Protein AF-A0A4D9DKD1-F1 (afdb_monomer)

Sequence (224 aa):
MMTRERNLRDSLLNTLESLLADEFDRFKHRLSYIDYDGRENIPRCQLEEANTRFKLVDLLCTFYCEDGAVNVAICVLTQINRRDAAAKLTEKALGPSQTPGTSAEDYRVKYRKHIQKKYRLIKDRNARLGDNVNLNSRYTKLIIVNKYRHEKEREHEIMAVGWRHAEIMSEQAHSSITIDTLFKPDEDGQTPQIVVLLGAAGIGKTMTARKIMLDWAAGRLSGV

Radius of gyration: 28.15 Å; Cα contacts (8 Å, |Δi|>4): 182; chains: 1; bounding box: 63×40×76 Å

Solvent-accessible surface area (backbone atoms only — not comparable to full-atom values): 13433 Å² total; per-residue (Å²): 118,76,68,60,58,54,53,44,54,52,47,50,43,57,47,55,66,73,46,52,72,72,54,47,53,52,45,52,63,45,47,50,69,52,87,57,93,84,51,88,51,60,56,62,70,64,53,67,71,31,81,43,65,67,51,41,48,52,50,35,32,70,74,49,37,66,74,42,26,52,55,51,49,33,49,47,27,48,72,74,68,37,50,69,55,23,49,53,44,30,45,74,69,60,35,98,82,47,73,88,57,86,44,74,65,56,53,52,53,54,48,27,53,48,43,32,67,64,42,44,52,39,69,54,99,84,48,57,97,88,47,65,42,54,37,81,83,71,60,74,87,75,88,39,63,92,65,95,71,58,69,69,60,54,51,55,56,73,73,39,57,71,67,63,31,52,51,55,52,54,61,46,58,78,57,44,55,51,82,76,53,66,60,46,54,49,98,87,63,54,57,56,91,76,83,83,90,80,78,67,88,87,76,41,67,71,57,51,55,43,47,53,52,27,34,44,43,68,67,74,50,91,73,128

Foldseek 3Di:
DVVLLVQLLVLQLVLLVPDDPVLLVQLLVVQCPDDDPVDHGDDSVLSVVPSDSNSVSVVLCVRLNSVRSLLSSLVSCVVSVVPVSSVSSCCRNPNPPDRSPCPVVVVLLVVLVVLLVVLQWDADPPRDVPDIDGLVVPDDDDFAAPDDDDPVVQVCQVPDDDPRVVVV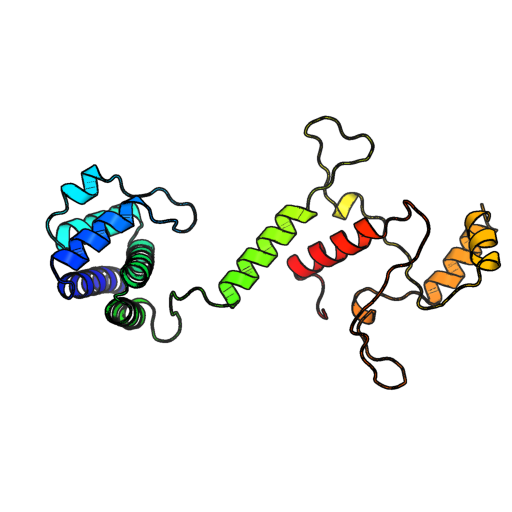VVVSNVRGDDPLCQQAADPVRDGDPDDDDDDDPPPCPVSVVSVVSNCVSVVVDDHD

Organism: NCBI:txid55544

pLDDT: mean 80.41, std 10.57, range [44.12, 94.0]

Nearest PDB structures (foldseek):
  7e5b-assembly2_C  TM=9.270E-01  e=1.003E-03  Homo sapiens
  2mpc-assembly1_A  TM=8.898E-01  e=7.796E-04  Homo sapiens
  3qf2-assembly1_A  TM=9.079E-01  e=1.502E-03  Homo sapiens
  2hm2-assembly1_Q  TM=8.887E-01  e=1.933E-03  Homo sapiens
  2kn6-assembly1_A  TM=7.237E-01  e=2.752E-03  Homo sapiens

Secondary structure (DSSP, 8-state):
-HHHHHHHHHHHHHHHHTS-HHHHHHHHHHHTT---TTPPPPPHHHHHH--SHHHHHHHHHHHH-HHHHHHHHHHHHHHTT-HHHHHHHHHHHH-TT---S--HHHHHHHHHHHHHHHHHEE--TTPPTT--EEHHHH-PPPP-B-----HHHHHHHHH--HHHHHHHHHHHHHTBPPGGGTTS--TT-PPPS-------TTSSHHHHHHHHHHHHHTT-----

InterPro domains:
  IPR004020 DAPIN domain [PF02758] (12-86)
  IPR004020 DAPIN domain [PS50824] (2-95)
  IPR004020 DAPIN domain [SM01289] (8-91)
  IPR007111 NACHT nucleoside triphosphatase [PF05729] (194-222)
  IPR011029 Death-like domain superfamily [G3DSA:1.10.533.10] (2-95)
  IPR011029 Death-like domain superfamily [SSF47986] (7-93)
  IPR027417 P-loop containing nucleoside triphosphate hydrolase [G3DSA:3.40.50.300] (102-223)
  IPR029495 NACHT-associated domain [PF14484] (111-184)
  IPR029495 NACHT-associated domain [SM01288] (110-184)
  IPR050637 NLRP family, innate immunity and inflammation regulators [PTHR45690] (4-221)

Structure (mmCIF, N/CA/C/O backbone):
data_AF-A0A4D9DKD1-F1
#
_entry.id   AF-A0A4D9DKD1-F1
#
loop_
_atom_site.group_PDB
_atom_site.id
_atom_site.type_symbol
_atom_site.label_atom_id
_atom_site.label_alt_id
_atom_site.label_comp_id
_atom_site.label_asym_id
_atom_site.label_entity_id
_atom_site.label_seq_id
_atom_site.pdbx_PDB_ins_code
_atom_site.Cartn_x
_atom_site.Cartn_y
_atom_site.Cartn_z
_atom_site.occupancy
_atom_site.B_iso_or_equiv
_atom_site.auth_seq_id
_atom_site.auth_comp_id
_atom_site.auth_asym_id
_atom_site.auth_atom_id
_atom_site.pdbx_PDB_model_num
ATOM 1 N N . MET A 1 1 ? -30.001 -16.295 13.255 1.00 44.12 1 MET A N 1
ATOM 2 C CA . MET A 1 1 ? -29.214 -15.045 13.154 1.00 44.12 1 MET A CA 1
ATOM 3 C C . MET A 1 1 ? -29.335 -14.156 14.396 1.00 44.12 1 MET A C 1
ATOM 5 O O . MET A 1 1 ? -28.303 -13.677 14.833 1.00 44.12 1 MET A O 1
ATOM 9 N N . MET A 1 2 ? -30.503 -14.041 15.050 1.00 46.38 2 MET A N 1
ATOM 10 C CA . MET A 1 2 ? -30.709 -13.166 16.231 1.00 46.38 2 MET A CA 1
ATOM 11 C C . MET A 1 2 ? -29.888 -13.481 17.503 1.00 46.38 2 MET A C 1
ATOM 13 O O . MET A 1 2 ? -29.851 -12.674 18.426 1.00 46.38 2 MET A O 1
ATOM 17 N N . THR A 1 3 ? -29.254 -14.652 17.604 1.00 56.41 3 THR A N 1
ATOM 18 C CA . THR A 1 3 ? -28.470 -15.049 18.789 1.00 56.41 3 THR A CA 1
ATOM 19 C C . THR A 1 3 ? -27.075 -14.428 18.827 1.00 56.41 3 THR A C 1
ATOM 21 O O . THR A 1 3 ? -26.547 -14.203 19.908 1.00 56.41 3 THR A O 1
ATOM 24 N N . ARG A 1 4 ? -26.468 -14.137 17.669 1.00 62.00 4 ARG A N 1
ATOM 25 C CA . ARG A 1 4 ? -25.103 -13.586 17.609 1.00 62.00 4 ARG A CA 1
ATOM 26 C C . ARG A 1 4 ? -25.079 -12.098 17.960 1.00 62.00 4 ARG A C 1
ATOM 28 O O . ARG A 1 4 ? -24.243 -11.676 18.744 1.00 62.00 4 ARG A O 1
ATOM 35 N N . GLU A 1 5 ? -26.039 -11.358 17.428 1.00 58.75 5 GLU A N 1
ATOM 36 C CA . GLU A 1 5 ? -26.243 -9.917 17.627 1.00 58.75 5 GLU A CA 1
ATOM 37 C C . GLU A 1 5 ? -26.474 -9.559 19.107 1.00 58.75 5 GLU A C 1
ATOM 39 O O . GLU A 1 5 ? -25.747 -8.758 19.700 1.00 58.75 5 GLU A O 1
ATOM 44 N N . ARG A 1 6 ? -27.386 -10.280 19.776 1.00 62.50 6 ARG A N 1
ATOM 45 C CA . ARG A 1 6 ? -27.620 -10.121 21.224 1.00 62.50 6 ARG A CA 1
ATOM 46 C C . ARG A 1 6 ? -26.364 -10.394 22.057 1.00 62.50 6 ARG A C 1
ATOM 48 O O . ARG A 1 6 ? -26.031 -9.603 22.932 1.00 62.50 6 ARG A O 1
ATOM 55 N N . ASN A 1 7 ? -25.609 -11.440 21.715 1.00 73.88 7 ASN A N 1
ATOM 56 C CA . ASN A 1 7 ? -24.376 -11.781 22.428 1.00 73.88 7 ASN A CA 1
ATOM 57 C C . ASN A 1 7 ? -23.289 -10.696 22.311 1.00 73.88 7 ASN A C 1
ATOM 59 O O . ASN A 1 7 ? -22.513 -10.512 23.252 1.00 73.88 7 ASN A O 1
ATOM 63 N N . LEU A 1 8 ? -23.210 -9.975 21.186 1.00 79.12 8 LEU A N 1
ATOM 64 C CA . LEU A 1 8 ? -22.238 -8.891 20.994 1.00 79.12 8 LEU A CA 1
ATOM 65 C C . LEU A 1 8 ? -22.591 -7.670 21.843 1.00 79.12 8 LEU A C 1
ATOM 67 O O . LEU A 1 8 ? -21.722 -7.124 22.528 1.00 79.12 8 LEU A O 1
ATOM 71 N N . ARG A 1 9 ? -23.872 -7.289 21.852 1.00 82.38 9 ARG A N 1
ATOM 72 C CA . ARG A 1 9 ? -24.381 -6.190 22.679 1.00 82.38 9 ARG A CA 1
ATOM 73 C C . ARG A 1 9 ? -24.157 -6.457 24.168 1.00 82.38 9 ARG A C 1
ATOM 75 O O . ARG A 1 9 ? -23.636 -5.592 24.872 1.00 82.38 9 ARG A O 1
ATOM 82 N N . ASP A 1 10 ? -24.452 -7.672 24.621 1.00 83.62 10 ASP A N 1
ATOM 83 C CA . ASP A 1 10 ? -24.257 -8.081 26.014 1.00 83.62 10 ASP A CA 1
ATOM 84 C C . ASP A 1 10 ? -22.768 -8.143 26.384 1.00 83.62 10 ASP A C 1
ATOM 86 O O . ASP A 1 10 ? -22.365 -7.746 27.478 1.00 83.62 10 ASP A O 1
ATOM 90 N N . SER A 1 11 ? -21.909 -8.590 25.464 1.00 83.81 11 SER A N 1
ATOM 91 C CA . SER A 1 11 ? -20.454 -8.600 25.677 1.00 83.81 11 SER A CA 1
ATOM 92 C C . SER A 1 11 ? -19.892 -7.187 25.824 1.00 83.81 11 SER A C 1
ATOM 94 O O . SER A 1 11 ? -19.050 -6.938 26.693 1.00 83.81 11 SER A O 1
ATOM 96 N N . LEU A 1 12 ? -20.382 -6.252 25.008 1.00 87.19 12 LEU A N 1
ATOM 97 C CA . LEU A 1 12 ? -19.992 -4.851 25.074 1.00 87.19 12 LEU A CA 1
ATOM 98 C C . LEU A 1 12 ? -20.459 -4.213 26.388 1.00 87.19 12 LEU A C 1
ATOM 100 O O . LEU A 1 12 ? -19.658 -3.576 27.072 1.00 87.19 12 LEU A O 1
ATOM 104 N N . LEU A 1 13 ? -21.713 -4.453 26.781 1.00 87.56 13 LEU A N 1
ATOM 105 C CA . LEU A 1 13 ? -22.280 -3.942 28.029 1.00 87.56 13 LEU A CA 1
ATOM 106 C C . LEU A 1 13 ? -21.490 -4.423 29.251 1.00 87.56 13 LEU A C 1
ATOM 108 O O . LEU A 1 13 ? -21.019 -3.597 30.029 1.00 87.56 13 LEU A O 1
ATOM 112 N N . ASN A 1 14 ? -21.242 -5.731 29.355 1.00 86.06 14 ASN A N 1
ATOM 113 C CA . ASN A 1 14 ? -20.451 -6.321 30.440 1.00 86.06 14 ASN A CA 1
ATOM 114 C C . ASN A 1 14 ? -19.034 -5.725 30.523 1.00 86.06 14 ASN A C 1
ATOM 116 O O . ASN A 1 14 ? -18.473 -5.544 31.604 1.00 86.06 14 ASN A O 1
ATOM 120 N N . THR A 1 15 ? -18.435 -5.409 29.372 1.00 86.50 15 THR A N 1
ATOM 121 C CA . THR A 1 15 ? -17.097 -4.808 29.325 1.00 86.50 15 THR A CA 1
ATOM 122 C C . THR A 1 15 ? -17.129 -3.368 29.827 1.00 86.50 15 THR A C 1
ATOM 124 O O . THR A 1 15 ? -16.287 -2.993 30.642 1.00 86.50 15 THR A O 1
ATOM 127 N N . LEU A 1 16 ? -18.116 -2.571 29.409 1.00 85.56 16 LEU A N 1
ATOM 128 C CA . LEU A 1 16 ? -18.271 -1.198 29.893 1.00 85.56 16 LEU A CA 1
ATOM 129 C C . LEU A 1 16 ? -18.665 -1.141 31.377 1.00 85.56 16 LEU A C 1
ATOM 131 O O . LEU A 1 16 ? -18.273 -0.207 32.072 1.00 85.56 16 LEU A O 1
ATOM 135 N N . GLU A 1 17 ? -19.392 -2.134 31.891 1.00 86.31 17 GLU A N 1
ATOM 136 C CA . GLU A 1 17 ? -19.691 -2.285 33.325 1.00 86.31 17 GLU A CA 1
ATOM 137 C C . GLU A 1 17 ? -18.450 -2.553 34.171 1.00 86.31 17 GLU A C 1
ATOM 139 O O . GLU A 1 17 ? -18.365 -2.064 35.294 1.00 86.31 17 GLU A O 1
ATOM 144 N N . SER A 1 18 ? -17.446 -3.224 33.607 1.00 85.94 18 SER A N 1
ATOM 145 C CA . SER A 1 18 ? -16.159 -3.437 34.277 1.00 85.94 18 SER A CA 1
ATOM 146 C C . SER A 1 18 ? -15.251 -2.196 34.333 1.00 85.94 18 SER A C 1
ATOM 148 O O . SER A 1 18 ? -14.200 -2.240 34.977 1.00 85.94 18 SER A O 1
ATOM 150 N N . LEU A 1 19 ? -15.620 -1.099 33.658 1.00 86.31 19 LEU A N 1
ATOM 151 C CA . LEU A 1 19 ? -14.884 0.169 33.699 1.00 86.31 19 LEU A CA 1
ATOM 152 C C . LEU A 1 19 ? -15.289 1.001 34.917 1.00 86.31 19 LEU A C 1
ATOM 154 O O . LEU A 1 19 ? -16.474 1.121 35.232 1.00 86.31 19 LEU A O 1
ATOM 158 N N . LEU A 1 20 ? -14.314 1.646 35.550 1.00 86.25 20 LEU A N 1
ATOM 159 C CA . LEU A 1 20 ? -14.535 2.646 36.591 1.00 86.25 20 LEU A CA 1
ATOM 160 C C . LEU A 1 20 ? -15.162 3.919 36.001 1.00 86.25 20 LEU A C 1
ATOM 162 O O . LEU A 1 20 ? -15.156 4.137 34.788 1.00 86.25 20 LEU A O 1
ATOM 166 N N . ALA A 1 21 ? -15.729 4.774 36.855 1.00 84.31 21 ALA A N 1
ATOM 167 C CA . ALA A 1 21 ? -16.406 5.996 36.411 1.00 84.31 21 ALA A CA 1
ATOM 168 C C . ALA A 1 21 ? -15.459 6.951 35.656 1.00 84.31 21 ALA A C 1
ATOM 170 O O . ALA A 1 21 ? -15.813 7.471 34.601 1.00 84.31 21 ALA A O 1
ATOM 171 N N . ASP A 1 22 ? -14.227 7.109 36.139 1.00 85.31 22 ASP A N 1
ATOM 172 C CA . ASP A 1 22 ? -13.206 7.954 35.515 1.00 85.31 22 ASP A CA 1
ATOM 173 C C . ASP A 1 22 ? -12.710 7.385 34.173 1.00 85.31 22 ASP A C 1
ATOM 175 O O . ASP A 1 22 ? -12.394 8.120 33.236 1.00 85.31 22 ASP A O 1
ATOM 179 N N . GLU A 1 23 ? -12.651 6.062 34.045 1.00 85.44 23 GLU A N 1
ATOM 180 C CA . GLU A 1 23 ? -12.292 5.386 32.798 1.00 85.44 23 GLU A CA 1
ATOM 181 C C . GLU A 1 23 ? -13.417 5.481 31.773 1.00 85.44 23 GLU A C 1
ATOM 183 O O . GLU A 1 23 ? -13.152 5.645 30.585 1.00 85.44 23 GLU A O 1
ATOM 188 N N . PHE A 1 24 ? -14.666 5.425 32.232 1.00 86.69 24 PHE A N 1
ATOM 189 C CA . PHE A 1 24 ? -15.847 5.610 31.401 1.00 86.69 24 PHE A CA 1
ATOM 190 C C . PHE A 1 24 ? -15.928 7.037 30.839 1.00 86.69 24 PHE A C 1
ATOM 192 O O . PHE A 1 24 ? -16.210 7.220 29.653 1.00 86.69 24 PHE A O 1
ATOM 199 N N . ASP A 1 25 ? -15.602 8.056 31.636 1.00 85.38 25 ASP A N 1
ATOM 200 C CA . ASP A 1 25 ? -15.523 9.435 31.144 1.00 85.38 25 ASP A CA 1
ATOM 201 C C . ASP A 1 25 ? -14.373 9.628 30.148 1.00 85.38 25 ASP A C 1
ATOM 203 O O . ASP A 1 25 ? -14.557 10.251 29.097 1.00 85.38 25 ASP A O 1
ATOM 207 N N . ARG A 1 26 ? -13.210 9.014 30.404 1.00 85.56 26 ARG A N 1
ATOM 208 C CA . ARG A 1 26 ? -12.095 8.985 29.442 1.00 85.56 26 ARG A CA 1
ATOM 209 C C . ARG A 1 26 ? -12.470 8.270 28.145 1.00 85.56 26 ARG A C 1
ATOM 211 O O . ARG A 1 26 ? -12.105 8.738 27.067 1.00 85.56 26 ARG A O 1
ATOM 218 N N . PHE A 1 27 ? -13.222 7.176 28.235 1.00 88.75 27 PHE A N 1
ATOM 219 C CA . PHE A 1 27 ? -13.735 6.429 27.090 1.00 88.75 27 PHE A CA 1
ATOM 220 C C . PHE A 1 27 ? -14.665 7.299 26.230 1.00 88.75 27 PHE A C 1
ATOM 222 O O . PHE A 1 27 ? -14.437 7.428 25.027 1.00 88.75 27 PHE A O 1
ATOM 229 N N . LYS A 1 28 ? -15.644 7.982 26.843 1.00 87.19 28 LYS A N 1
ATOM 230 C CA . LYS A 1 28 ? -16.532 8.936 26.149 1.00 87.19 28 LYS A CA 1
ATOM 231 C C . LYS A 1 28 ? -15.752 10.073 25.495 1.00 87.19 28 LYS A C 1
ATOM 233 O O . LYS A 1 28 ? -15.959 10.366 24.323 1.00 87.19 28 LYS A O 1
ATOM 238 N N . HIS A 1 29 ? -14.816 10.685 26.220 1.00 85.44 29 HIS A N 1
ATOM 239 C CA . HIS A 1 29 ? -13.995 11.764 25.672 1.00 85.44 29 HIS A CA 1
ATOM 240 C C . HIS A 1 29 ? -13.156 11.298 24.476 1.00 85.44 29 HIS A C 1
ATOM 242 O O . HIS A 1 29 ? -12.882 12.063 23.556 1.00 85.44 29 HIS A O 1
ATOM 248 N N . ARG A 1 30 ? -12.718 10.037 24.466 1.00 84.19 30 ARG A N 1
ATOM 249 C CA . ARG A 1 30 ? -11.913 9.520 23.362 1.00 84.19 30 ARG A CA 1
ATOM 250 C C . ARG A 1 30 ? -12.745 9.143 22.136 1.00 84.19 30 ARG A C 1
ATOM 252 O O . ARG A 1 30 ? -12.239 9.275 21.025 1.00 84.19 30 ARG A O 1
ATOM 259 N N . LEU A 1 31 ? -14.013 8.775 22.316 1.00 85.31 31 LEU A N 1
ATOM 260 C CA . LEU A 1 31 ? -14.944 8.507 21.215 1.00 85.31 31 LEU A CA 1
ATOM 261 C C . LEU A 1 31 ? -15.187 9.724 20.310 1.00 85.31 31 LEU A C 1
ATOM 263 O O . LEU A 1 31 ? -15.402 9.543 19.116 1.00 85.31 31 LEU A O 1
ATOM 267 N N . SER A 1 32 ? -15.101 10.954 20.826 1.00 82.50 32 SER A N 1
ATOM 268 C CA . SER A 1 32 ? -15.284 12.158 19.997 1.00 82.50 32 SER A CA 1
ATOM 269 C C . SER A 1 32 ? -14.109 12.447 19.054 1.00 82.50 32 SER A C 1
ATOM 271 O O . SER A 1 32 ? -14.261 13.192 18.088 1.00 82.50 32 SER A O 1
ATOM 273 N N . TYR A 1 33 ? -12.933 11.872 19.322 1.00 80.69 33 TYR A N 1
ATOM 274 C CA . TYR A 1 33 ? -11.689 12.137 18.586 1.00 80.69 33 TYR A CA 1
ATOM 275 C C . TYR A 1 33 ? -11.038 10.867 18.031 1.00 80.69 33 TYR A C 1
ATOM 277 O O . TYR A 1 33 ? -9.837 10.866 17.750 1.00 80.69 33 TYR A O 1
ATOM 285 N N . ILE A 1 34 ? -11.784 9.770 17.914 1.00 79.81 34 ILE A N 1
ATOM 286 C CA . ILE A 1 34 ? -11.233 8.548 17.337 1.00 79.81 34 ILE A CA 1
ATOM 287 C C . ILE A 1 34 ? -11.027 8.726 15.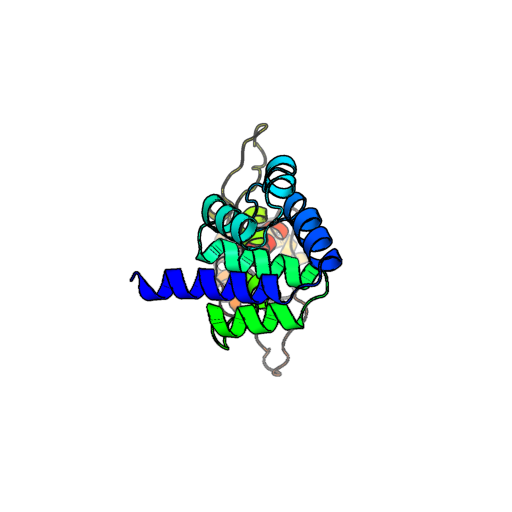825 1.00 79.81 34 ILE A C 1
ATOM 289 O O . ILE A 1 34 ? -11.772 9.438 15.168 1.00 79.81 34 ILE A O 1
ATOM 293 N N . ASP A 1 35 ? -9.987 8.113 15.269 1.00 70.69 35 ASP A N 1
ATOM 294 C CA . ASP A 1 35 ? -9.833 7.962 13.820 1.00 70.69 35 ASP A CA 1
ATOM 295 C C . ASP A 1 35 ? -10.053 6.483 13.500 1.00 70.69 35 ASP A C 1
ATOM 297 O O . ASP A 1 35 ? -9.130 5.666 13.574 1.00 70.69 35 ASP A O 1
ATOM 301 N N . TYR A 1 36 ? -11.318 6.116 13.278 1.00 70.56 36 TYR A N 1
ATOM 302 C CA . TYR A 1 36 ? -11.724 4.744 12.987 1.00 70.56 36 TYR A CA 1
ATOM 303 C C . TYR A 1 36 ? -12.172 4.621 11.527 1.00 70.56 36 TYR A C 1
ATOM 305 O O . TYR A 1 36 ? -13.284 5.004 11.170 1.00 70.56 36 TYR A O 1
ATOM 313 N N . ASP A 1 37 ? -11.289 4.076 10.685 1.00 65.44 37 ASP A N 1
ATOM 314 C CA . ASP A 1 37 ? -11.543 3.742 9.270 1.00 65.44 37 ASP A CA 1
ATOM 315 C C . ASP A 1 37 ? -12.111 4.906 8.425 1.00 65.44 37 ASP A C 1
ATOM 317 O O . ASP A 1 37 ? -12.857 4.700 7.469 1.00 65.44 37 ASP A O 1
ATOM 321 N N . GLY A 1 38 ? -11.786 6.154 8.789 1.00 66.94 38 GLY A N 1
ATOM 322 C CA . GLY A 1 38 ? -12.304 7.353 8.124 1.00 66.94 38 GLY A CA 1
ATOM 323 C C . GLY A 1 38 ? -13.811 7.585 8.296 1.00 66.94 38 GLY A C 1
ATOM 324 O O . GLY A 1 38 ? -14.389 8.348 7.522 1.00 66.94 38 GLY A O 1
ATOM 325 N N . ARG A 1 39 ? -14.456 6.924 9.268 1.00 69.62 39 ARG A N 1
ATOM 326 C CA . ARG A 1 39 ? -15.859 7.172 9.627 1.00 69.62 39 ARG A CA 1
ATOM 327 C C . ARG A 1 39 ? -15.993 8.430 10.478 1.00 69.62 39 ARG A C 1
ATOM 329 O O . ARG A 1 39 ? -15.055 8.845 11.152 1.00 69.62 39 ARG A O 1
ATOM 336 N N . GLU A 1 40 ? -17.187 9.014 10.451 1.00 75.62 40 GLU A N 1
ATOM 337 C CA . GLU A 1 40 ? -17.520 10.148 11.310 1.00 75.62 40 GLU A CA 1
ATOM 338 C C . GLU A 1 40 ? -17.508 9.740 12.788 1.00 75.62 40 GLU A C 1
ATOM 340 O O . GLU A 1 40 ? -17.755 8.583 13.142 1.00 75.62 40 GLU A O 1
ATOM 345 N N . ASN A 1 41 ? -17.202 10.703 13.653 1.00 83.44 41 ASN A N 1
ATOM 346 C CA . ASN A 1 41 ? -17.203 10.505 15.097 1.00 83.44 41 ASN A CA 1
ATOM 347 C C . ASN A 1 41 ? -18.565 10.840 15.683 1.00 83.44 41 ASN A C 1
ATOM 349 O O . ASN A 1 41 ? -19.247 11.749 15.209 1.00 83.44 41 ASN A O 1
ATOM 353 N N . ILE A 1 42 ? -18.924 10.146 16.763 1.00 81.75 42 ILE A N 1
ATOM 354 C CA . ILE A 1 42 ? -20.146 10.461 17.499 1.00 81.75 42 ILE A CA 1
ATOM 355 C C . ILE A 1 42 ? -20.022 11.886 18.067 1.00 81.75 42 ILE A C 1
ATOM 357 O O . ILE A 1 42 ? -19.041 12.185 18.763 1.00 81.75 42 ILE A O 1
ATOM 361 N N . PRO A 1 43 ? -21.002 12.772 17.805 1.00 79.50 43 PRO A N 1
ATOM 362 C CA . PRO A 1 43 ? -21.011 14.120 18.349 1.00 79.50 43 PRO A CA 1
ATOM 363 C C . PRO A 1 43 ? -20.922 14.114 19.875 1.00 79.50 43 PRO A C 1
ATOM 365 O O . PRO A 1 43 ? -21.637 13.378 20.557 1.00 79.50 43 PRO A O 1
ATOM 368 N N . ARG A 1 44 ? -20.088 15.000 20.428 1.00 76.94 44 ARG A N 1
ATOM 369 C CA . ARG A 1 44 ? -19.865 15.103 21.878 1.00 76.94 44 ARG A CA 1
ATOM 370 C C . ARG A 1 44 ? -21.163 15.293 22.672 1.00 76.94 44 ARG A C 1
ATOM 372 O O . ARG A 1 44 ? -21.308 14.687 23.726 1.00 76.94 44 ARG A O 1
ATOM 379 N N . CYS A 1 45 ? -22.121 16.050 22.136 1.00 73.56 45 CYS A N 1
ATOM 380 C CA . CYS A 1 45 ? -23.423 16.265 22.773 1.00 73.56 45 CYS A CA 1
ATOM 381 C C . CYS A 1 45 ? -24.180 14.949 23.022 1.00 73.56 45 CYS A C 1
ATOM 383 O O . CYS A 1 45 ? -24.721 14.748 24.102 1.00 73.56 45 CYS A O 1
ATOM 385 N N . GLN A 1 46 ? -24.150 14.012 22.068 1.00 75.56 46 GLN A N 1
ATOM 386 C CA . GLN A 1 46 ? -24.820 12.713 22.217 1.00 75.56 46 GLN A CA 1
ATOM 387 C C . GLN A 1 46 ? -24.109 11.814 23.239 1.00 75.56 46 GLN A C 1
ATOM 389 O O . GLN A 1 46 ? -24.745 11.022 23.933 1.00 75.56 46 GLN A O 1
ATOM 394 N N . LEU A 1 47 ? -22.787 11.956 23.369 1.00 78.38 47 LEU A N 1
ATOM 395 C CA . LEU A 1 47 ? -21.996 11.229 24.365 1.00 78.38 47 LEU A CA 1
ATOM 396 C C . LEU A 1 47 ? -22.221 11.760 25.789 1.00 78.38 47 LEU A C 1
ATOM 398 O O . LEU A 1 47 ? -22.166 10.981 26.739 1.00 78.38 47 LEU A O 1
ATOM 402 N N . GLU A 1 48 ? -22.494 13.057 25.950 1.00 73.06 48 GLU A N 1
ATOM 403 C CA . GLU A 1 48 ? -22.803 13.677 27.248 1.00 73.06 48 GLU A CA 1
ATOM 404 C C . GLU A 1 48 ? -24.202 13.288 27.769 1.00 73.06 48 GLU A C 1
ATOM 406 O O . GLU A 1 48 ? -24.398 13.159 28.977 1.00 73.06 48 GLU A O 1
ATOM 411 N N . GLU A 1 49 ? -25.158 12.997 26.881 1.00 73.50 49 GLU A N 1
ATOM 412 C CA . GLU A 1 49 ? -26.488 12.478 27.250 1.00 73.50 49 GLU A CA 1
ATOM 413 C C . GLU A 1 49 ? -26.471 10.980 27.623 1.00 73.50 49 GLU A C 1
ATOM 415 O O . GLU A 1 49 ? -27.321 10.489 28.383 1.00 73.50 49 GLU A O 1
ATOM 420 N N . ALA A 1 50 ? -25.467 10.239 27.146 1.00 77.56 50 ALA A N 1
ATOM 421 C CA . ALA A 1 50 ? -25.264 8.815 27.405 1.00 77.56 50 ALA A CA 1
ATOM 422 C C . ALA A 1 50 ? -24.612 8.544 28.781 1.00 77.56 50 ALA A C 1
ATOM 424 O O . ALA A 1 50 ? -23.603 7.849 28.901 1.00 77.56 50 ALA A O 1
ATOM 425 N N . ASN A 1 51 ? -25.226 9.051 29.856 1.00 75.25 51 ASN A N 1
ATOM 426 C CA . ASN A 1 51 ? -24.726 8.914 31.236 1.00 75.25 51 ASN A CA 1
ATOM 427 C C . ASN A 1 51 ? -24.789 7.490 31.806 1.00 75.25 51 ASN A C 1
ATOM 429 O O . ASN A 1 51 ? -24.216 7.210 32.855 1.00 75.25 51 ASN A O 1
ATOM 433 N N . THR A 1 52 ? -25.479 6.577 31.123 1.00 82.81 52 THR A N 1
ATOM 434 C CA . THR A 1 52 ? -25.552 5.167 31.518 1.00 82.81 52 THR A CA 1
ATOM 435 C C . THR A 1 52 ? -24.837 4.309 30.489 1.00 82.81 52 THR A C 1
ATOM 437 O O . THR A 1 52 ? -24.903 4.575 29.288 1.00 82.81 52 THR A O 1
ATOM 440 N N . ARG A 1 53 ? -24.188 3.244 30.961 1.00 84.31 53 ARG A N 1
ATOM 441 C CA . ARG A 1 53 ? -23.463 2.289 30.111 1.00 84.31 53 ARG A CA 1
ATOM 442 C C . ARG A 1 53 ? -24.371 1.677 29.048 1.00 84.31 53 ARG A C 1
ATOM 444 O O . ARG A 1 53 ? -23.972 1.585 27.896 1.00 84.31 53 ARG A O 1
ATOM 451 N N . PHE A 1 54 ? -25.619 1.384 29.409 1.00 84.06 54 PHE A N 1
ATOM 452 C CA . PHE A 1 54 ? -26.635 0.893 28.482 1.00 84.06 54 PHE A CA 1
ATOM 453 C C . PHE A 1 54 ? -26.937 1.879 27.342 1.00 84.06 54 PHE A C 1
ATOM 455 O O . PHE A 1 54 ? -26.898 1.493 26.178 1.00 84.06 54 PHE A O 1
ATOM 462 N N . LYS A 1 55 ? -27.162 3.166 27.653 1.00 85.50 55 LYS A N 1
ATOM 463 C CA . LYS A 1 55 ? -27.396 4.194 26.622 1.00 85.50 55 LYS A CA 1
ATOM 464 C C . LYS A 1 55 ? -26.197 4.360 25.691 1.00 85.50 55 LYS A C 1
ATOM 466 O O . LYS A 1 55 ? -26.387 4.564 24.499 1.00 85.50 55 LYS A O 1
ATOM 471 N N . LEU A 1 56 ? -24.974 4.257 26.218 1.00 86.69 56 LEU A N 1
ATOM 472 C CA . LEU A 1 56 ? -23.770 4.352 25.393 1.00 86.69 56 LEU A CA 1
ATOM 473 C C . LEU A 1 56 ? -23.632 3.158 24.439 1.00 86.69 56 LEU A C 1
ATOM 475 O O . LEU A 1 56 ? -23.272 3.352 23.282 1.00 86.69 56 LEU A O 1
ATOM 479 N N . VAL A 1 57 ? -23.941 1.940 24.899 1.00 87.62 57 VAL A N 1
ATOM 480 C CA . VAL A 1 57 ? -23.972 0.743 24.040 1.00 87.62 57 VAL A CA 1
ATOM 481 C C . VAL A 1 57 ? -24.996 0.905 22.924 1.00 87.62 57 VAL A C 1
ATOM 483 O O . VAL A 1 57 ? -24.668 0.671 21.766 1.00 87.62 57 VAL A O 1
ATOM 486 N N . ASP A 1 58 ? -26.208 1.349 23.252 1.00 86.50 58 ASP A N 1
ATOM 487 C CA . ASP A 1 58 ? -27.268 1.526 22.260 1.00 86.50 58 ASP A CA 1
ATOM 488 C C . ASP A 1 58 ? -26.906 2.609 21.230 1.00 86.50 58 ASP A C 1
ATOM 490 O O . ASP A 1 58 ? -27.086 2.413 20.027 1.00 86.50 58 ASP A O 1
ATOM 494 N N . LEU A 1 59 ? -26.274 3.700 21.678 1.00 87.25 59 LEU A N 1
ATOM 495 C CA . LEU A 1 59 ? -25.744 4.752 20.810 1.00 87.25 59 LEU A CA 1
ATOM 496 C C . LEU A 1 59 ? -24.635 4.230 19.881 1.00 87.25 59 LEU A C 1
ATOM 498 O O . LEU A 1 59 ? -24.660 4.499 18.680 1.00 87.25 59 LEU A O 1
ATOM 502 N N . LEU A 1 60 ? -23.687 3.450 20.409 1.00 86.56 60 LEU A N 1
ATOM 503 C CA . LEU A 1 60 ? -22.611 2.841 19.621 1.00 86.56 60 LEU A CA 1
ATOM 504 C C . LEU A 1 60 ? -23.159 1.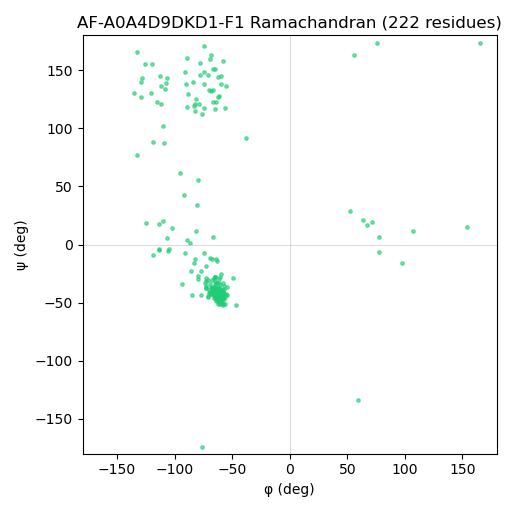861 18.580 1.00 86.56 60 LEU A C 1
ATOM 506 O O . LEU A 1 60 ? -22.744 1.910 17.423 1.00 86.56 60 LEU A O 1
ATOM 510 N N . CYS A 1 61 ? -24.104 1.002 18.967 1.00 85.19 61 CYS A N 1
ATOM 511 C CA . CYS A 1 61 ? -24.753 0.057 18.062 1.00 85.19 61 CYS A CA 1
ATOM 512 C C . CYS A 1 61 ? -25.574 0.774 16.983 1.00 85.19 61 CYS A C 1
ATOM 514 O O . CYS A 1 61 ? -25.553 0.351 15.830 1.00 85.19 61 CYS A O 1
ATOM 516 N N . THR A 1 62 ? -26.246 1.874 17.329 1.00 85.81 62 THR A N 1
ATOM 517 C CA . THR A 1 62 ? -27.023 2.679 16.375 1.00 85.81 62 THR A CA 1
ATOM 518 C C . THR A 1 62 ? -26.118 3.380 15.362 1.00 85.81 62 THR A C 1
ATOM 520 O O . THR A 1 62 ? -26.428 3.400 14.174 1.00 85.81 62 THR A O 1
ATOM 523 N N . PHE A 1 63 ? -24.984 3.929 15.806 1.00 84.12 63 PHE A N 1
ATOM 524 C CA . PHE A 1 63 ? -24.114 4.738 14.951 1.00 84.12 63 PHE A CA 1
ATOM 525 C C . PHE A 1 63 ? -23.125 3.903 14.123 1.00 84.12 63 PHE A C 1
ATOM 527 O O . PHE A 1 63 ? -22.928 4.152 12.934 1.00 84.12 63 PHE A O 1
ATOM 534 N N 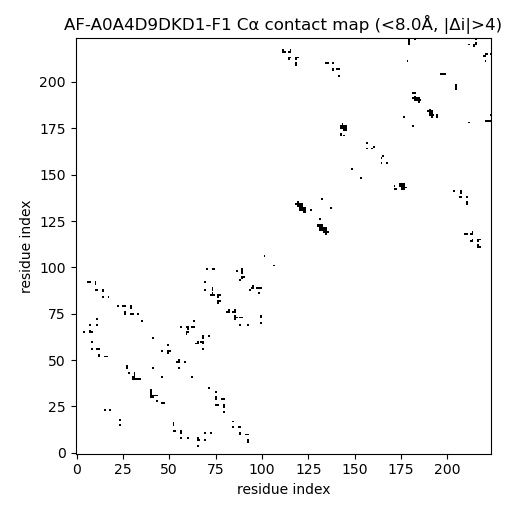. TYR A 1 64 ? -22.498 2.893 14.731 1.00 80.19 64 TYR A N 1
ATOM 535 C CA . TYR A 1 64 ? -21.423 2.117 14.106 1.00 80.19 64 TYR A CA 1
ATOM 536 C C . TYR A 1 64 ? -21.822 0.705 13.684 1.00 80.19 64 TYR A C 1
ATOM 538 O O . TYR A 1 64 ? -20.929 -0.012 13.234 1.00 80.19 64 TYR A O 1
ATOM 546 N N . CYS A 1 65 ? -23.101 0.317 13.796 1.00 81.12 65 CYS A N 1
ATOM 547 C CA . CYS A 1 65 ? -23.613 -1.063 13.712 1.00 81.12 65 CYS A CA 1
ATOM 548 C C . CYS A 1 65 ? -22.956 -2.028 14.724 1.00 81.12 65 CYS A C 1
ATOM 550 O O . CYS A 1 65 ? -21.937 -1.709 15.326 1.00 81.12 65 CYS A O 1
ATOM 552 N N . GLU A 1 66 ? -23.543 -3.198 14.987 1.00 76.94 66 GLU A N 1
ATOM 553 C CA . GLU A 1 66 ? -23.131 -4.034 16.132 1.00 76.94 66 GLU A CA 1
ATOM 554 C C . GLU A 1 66 ? -21.685 -4.547 16.036 1.00 76.94 66 GLU A C 1
ATOM 556 O O . GLU A 1 66 ? -20.920 -4.418 16.993 1.00 76.94 66 GLU A O 1
ATOM 561 N N . ASP A 1 67 ? -21.264 -5.029 14.864 1.00 76.38 67 ASP A N 1
ATOM 562 C CA . ASP A 1 67 ? -19.878 -5.456 14.635 1.00 76.38 67 ASP A CA 1
ATOM 563 C C . ASP A 1 67 ? -18.887 -4.277 14.702 1.00 76.38 67 ASP A C 1
ATOM 565 O O . ASP A 1 67 ? -17.770 -4.404 15.210 1.00 76.38 67 ASP A O 1
ATOM 569 N N . GLY A 1 68 ? -19.288 -3.101 14.209 1.00 80.06 68 GLY A N 1
ATOM 570 C CA . GLY A 1 68 ? -18.453 -1.900 14.245 1.00 80.06 68 GLY A CA 1
ATOM 571 C C . GLY A 1 68 ? -18.341 -1.308 15.650 1.00 80.06 68 GLY A C 1
ATOM 572 O O . GLY A 1 68 ? -17.254 -0.898 16.049 1.00 80.06 68 GLY A O 1
ATOM 573 N N . ALA A 1 69 ? -19.420 -1.342 16.433 1.00 85.00 69 ALA A N 1
ATOM 574 C CA . ALA A 1 69 ? -19.463 -0.882 17.818 1.00 85.00 69 ALA A CA 1
ATOM 575 C C . ALA A 1 69 ? -18.453 -1.628 18.695 1.00 85.00 69 ALA A C 1
ATOM 577 O O . ALA A 1 69 ? -17.728 -1.002 19.468 1.00 85.00 69 ALA A O 1
ATOM 578 N N . VAL A 1 70 ? -18.353 -2.952 18.536 1.00 85.31 70 VAL A N 1
ATOM 579 C CA . VAL A 1 70 ? -17.369 -3.765 19.260 1.00 85.31 70 VAL A CA 1
ATOM 580 C C . VAL A 1 70 ? -15.944 -3.380 18.861 1.00 85.31 70 VAL A C 1
ATOM 582 O O . VAL A 1 70 ? -15.114 -3.135 19.733 1.00 85.31 70 VAL A O 1
ATOM 585 N N . ASN A 1 71 ? -15.655 -3.239 17.567 1.00 82.75 71 ASN A N 1
ATOM 586 C CA . ASN A 1 71 ? -14.316 -2.868 17.102 1.00 82.75 71 ASN A CA 1
ATOM 587 C C . ASN A 1 71 ? -13.891 -1.462 17.554 1.00 82.75 71 ASN A C 1
ATOM 589 O O . ASN A 1 71 ? -12.756 -1.266 17.997 1.00 82.75 71 ASN A O 1
ATOM 593 N N . VAL A 1 72 ? -14.805 -0.490 17.477 1.00 85.44 72 VAL A N 1
ATOM 594 C CA . VAL A 1 72 ? -14.594 0.877 17.973 1.00 85.44 72 VAL A CA 1
ATOM 595 C C . VAL A 1 72 ? -14.329 0.847 19.474 1.00 85.44 72 VAL A C 1
ATOM 597 O O . VAL A 1 72 ? -13.344 1.426 19.931 1.00 85.44 72 VAL A O 1
ATOM 600 N N . ALA A 1 73 ? -15.145 0.121 20.241 1.00 87.88 73 ALA A N 1
ATOM 601 C CA . ALA A 1 73 ? -14.967 0.009 21.680 1.00 87.88 73 ALA A CA 1
ATOM 602 C C . ALA A 1 73 ? -13.617 -0.606 22.045 1.00 87.88 73 ALA A C 1
ATOM 604 O O . ALA A 1 73 ? -12.933 -0.080 22.920 1.00 87.88 73 ALA A O 1
ATOM 605 N N . ILE A 1 74 ? -13.183 -1.661 21.351 1.00 86.38 74 ILE A N 1
ATOM 606 C CA . ILE A 1 74 ? -11.873 -2.249 21.623 1.00 86.38 74 ILE A CA 1
ATOM 607 C C . ILE A 1 74 ? -10.749 -1.250 21.311 1.00 86.38 74 ILE A C 1
ATOM 609 O O . ILE A 1 74 ? -9.838 -1.084 22.124 1.00 86.38 74 ILE A O 1
ATOM 613 N N . CYS A 1 75 ? -10.836 -0.528 20.190 1.00 84.88 75 CYS A N 1
ATOM 614 C CA . CYS A 1 75 ? -9.853 0.493 19.832 1.00 84.88 75 CYS A CA 1
ATOM 615 C C . CYS A 1 75 ? -9.747 1.585 20.911 1.00 84.88 75 CYS A C 1
ATOM 617 O O . CYS A 1 75 ? -8.645 1.932 21.344 1.00 84.88 75 CYS A O 1
ATOM 619 N N . VAL A 1 76 ? -10.885 2.083 21.403 1.00 87.38 76 VAL A N 1
ATOM 620 C CA . VAL A 1 76 ? -10.914 3.080 22.479 1.00 87.38 76 VAL A CA 1
ATOM 621 C C . VAL A 1 76 ? -10.368 2.502 23.789 1.00 87.38 76 VAL A C 1
ATOM 623 O O . VAL A 1 76 ? -9.555 3.160 24.437 1.00 87.38 76 VAL A O 1
ATOM 626 N N . LEU A 1 77 ? -10.737 1.269 24.161 1.00 88.00 77 LEU A N 1
ATOM 627 C CA . LEU A 1 77 ? -10.225 0.577 25.355 1.00 88.00 77 LEU A CA 1
ATOM 628 C C . LEU A 1 77 ? -8.693 0.467 25.335 1.00 88.00 77 LEU A C 1
ATOM 630 O O . LEU A 1 77 ? -8.032 0.732 26.341 1.00 88.00 77 LEU A O 1
ATOM 634 N N . THR A 1 78 ? -8.105 0.146 24.179 1.00 85.50 78 THR A N 1
ATOM 635 C CA . THR A 1 78 ? -6.647 0.131 24.003 1.00 85.50 78 THR A CA 1
ATOM 636 C C . THR A 1 78 ? -6.031 1.521 24.195 1.00 85.50 78 THR A C 1
ATOM 638 O O . THR A 1 78 ? -4.958 1.631 24.791 1.00 85.50 78 THR A O 1
ATOM 641 N N . GLN A 1 79 ? -6.703 2.582 23.739 1.00 83.31 79 GLN A N 1
ATOM 642 C CA . GLN A 1 79 ? -6.225 3.965 23.855 1.00 83.31 79 GLN A CA 1
ATOM 643 C C . GLN A 1 79 ? -6.321 4.527 25.279 1.00 83.31 79 GLN A C 1
ATOM 645 O O . GLN A 1 79 ? -5.440 5.281 25.684 1.00 83.31 79 GLN A O 1
ATOM 650 N N . ILE A 1 80 ? -7.326 4.129 26.066 1.00 85.81 80 ILE A N 1
ATOM 651 C CA . ILE A 1 80 ? -7.426 4.487 27.495 1.00 85.81 80 ILE A CA 1
ATOM 652 C C . ILE A 1 80 ? -6.565 3.586 28.400 1.00 85.81 80 ILE A C 1
ATOM 654 O O . ILE A 1 80 ? -6.695 3.623 29.620 1.00 85.81 80 ILE A O 1
ATOM 658 N N . ASN A 1 81 ? -5.680 2.776 27.809 1.00 82.81 81 ASN A N 1
ATOM 659 C CA . ASN A 1 81 ? -4.789 1.831 28.483 1.00 82.81 81 ASN A CA 1
ATOM 660 C C . ASN A 1 81 ? -5.496 0.688 29.244 1.00 82.81 81 ASN A C 1
ATOM 662 O O . ASN A 1 81 ? -4.884 0.029 30.082 1.00 82.81 81 ASN A O 1
ATOM 666 N N . ARG A 1 82 ? -6.754 0.380 28.906 1.00 84.31 82 ARG A N 1
ATOM 667 C CA . ARG A 1 82 ? -7.513 -0.772 29.427 1.00 84.31 82 ARG A CA 1
ATOM 668 C C . ARG A 1 82 ? -7.429 -1.975 28.497 1.00 84.31 82 ARG A C 1
ATOM 670 O O . ARG A 1 82 ? -8.414 -2.463 27.941 1.00 84.31 82 ARG A O 1
ATOM 677 N N . ARG A 1 83 ? -6.193 -2.448 28.309 1.00 84.75 83 ARG A N 1
ATOM 678 C CA . ARG A 1 83 ? -5.863 -3.570 27.410 1.00 84.75 83 ARG A CA 1
ATOM 679 C C . ARG A 1 83 ? -6.450 -4.906 27.872 1.00 84.75 83 ARG A C 1
ATOM 681 O O . ARG A 1 83 ? -6.755 -5.753 27.042 1.00 84.75 83 ARG A O 1
ATOM 688 N N . ASP A 1 84 ? -6.639 -5.073 29.175 1.00 85.06 84 ASP A N 1
ATOM 689 C CA . ASP A 1 84 ? -7.285 -6.225 29.807 1.00 85.06 84 ASP A CA 1
ATOM 690 C C . ASP A 1 84 ? -8.761 -6.354 29.396 1.00 85.06 84 ASP A C 1
ATOM 692 O O . ASP A 1 84 ? -9.209 -7.429 28.995 1.00 85.06 84 ASP A O 1
ATOM 696 N N . ALA A 1 85 ? -9.507 -5.246 29.437 1.00 84.50 85 ALA A N 1
ATOM 697 C CA . ALA A 1 85 ? -10.902 -5.191 29.012 1.00 84.50 85 ALA A CA 1
ATOM 698 C C . ALA A 1 85 ? -11.026 -5.362 27.489 1.00 84.50 85 ALA A C 1
ATOM 700 O O . ALA A 1 85 ? -11.873 -6.118 27.017 1.00 84.50 85 ALA A O 1
ATOM 701 N N . ALA A 1 86 ? -10.125 -4.730 26.727 1.00 84.94 86 ALA A N 1
ATOM 702 C CA . ALA A 1 86 ? -10.019 -4.896 25.278 1.00 84.94 86 ALA A CA 1
ATOM 703 C C . ALA A 1 86 ? -9.807 -6.364 24.871 1.00 84.94 86 ALA A C 1
ATOM 705 O O . ALA A 1 86 ? -10.498 -6.865 23.984 1.00 84.94 86 ALA A O 1
ATOM 706 N N . ALA A 1 87 ? -8.884 -7.068 25.533 1.00 81.94 87 ALA A N 1
ATOM 707 C CA . ALA A 1 87 ? -8.589 -8.471 25.252 1.00 81.94 87 ALA A CA 1
ATOM 708 C C . ALA A 1 87 ? -9.781 -9.384 25.574 1.00 81.94 87 ALA A C 1
ATOM 710 O O . ALA A 1 87 ? -10.153 -10.211 24.745 1.00 81.94 87 ALA A O 1
ATOM 711 N N . LYS A 1 88 ? -10.441 -9.179 26.722 1.00 83.94 88 LYS A N 1
ATOM 712 C CA . LYS A 1 88 ? -11.648 -9.932 27.106 1.00 83.94 88 LYS A CA 1
ATOM 713 C C . LYS A 1 88 ? -12.797 -9.739 26.116 1.00 83.94 88 LYS A C 1
ATOM 715 O O . LYS A 1 88 ? -13.478 -10.702 25.767 1.00 83.94 88 LYS A O 1
ATOM 720 N N . LEU A 1 89 ? -13.017 -8.502 25.668 1.00 84.06 89 LEU A N 1
ATOM 721 C CA . LEU A 1 89 ? -14.051 -8.189 24.683 1.00 84.06 89 LEU A CA 1
ATOM 722 C C . LEU A 1 89 ? -13.727 -8.817 23.325 1.00 84.06 89 LEU A C 1
ATOM 724 O O . LEU A 1 89 ? -14.605 -9.384 22.683 1.00 84.06 89 LEU A O 1
ATOM 728 N N . THR A 1 90 ? -12.455 -8.787 22.932 1.00 82.81 90 THR A N 1
ATOM 729 C CA . THR A 1 90 ? -11.965 -9.434 21.713 1.00 82.81 90 THR A CA 1
ATOM 730 C C . THR A 1 90 ? -12.203 -10.942 21.734 1.00 82.81 90 THR A C 1
ATOM 732 O O . THR A 1 90 ? -12.779 -11.491 20.800 1.00 82.81 90 THR A O 1
ATOM 735 N N . GLU A 1 91 ? -11.794 -11.615 22.809 1.00 79.69 91 GLU A N 1
ATOM 736 C CA . GLU A 1 91 ? -11.911 -13.067 22.948 1.00 79.69 91 GLU A CA 1
ATOM 737 C C . GLU A 1 91 ? -13.374 -13.522 22.881 1.00 79.69 91 GLU A C 1
ATOM 739 O O . GLU A 1 91 ? -13.696 -14.474 22.171 1.00 79.69 91 GLU A O 1
ATOM 744 N N . LYS A 1 92 ? -14.274 -12.795 23.557 1.00 77.00 92 LYS A N 1
ATOM 745 C CA . LYS A 1 92 ? -15.708 -13.108 23.580 1.00 77.00 92 LYS A CA 1
ATOM 746 C C . LYS A 1 92 ? -16.430 -12.789 22.271 1.00 77.00 92 LYS A C 1
ATOM 748 O O . LYS A 1 92 ? -17.335 -13.528 21.894 1.00 77.00 92 LYS A O 1
ATOM 753 N N . ALA A 1 93 ? -16.072 -11.695 21.599 1.00 72.94 93 ALA A N 1
ATOM 754 C CA . ALA A 1 93 ? -16.805 -11.214 20.428 1.00 72.94 93 ALA A CA 1
ATOM 755 C C . ALA A 1 93 ? -16.241 -11.713 19.086 1.00 72.94 93 ALA A C 1
ATOM 757 O O . ALA A 1 93 ? -17.002 -11.940 18.145 1.00 72.94 93 ALA A O 1
ATOM 758 N N . LEU A 1 94 ? -14.918 -11.878 18.988 1.00 66.38 94 LEU A N 1
ATOM 759 C CA . LEU A 1 94 ? -14.195 -12.143 17.736 1.00 66.38 94 LEU A CA 1
ATOM 760 C C . LEU A 1 94 ? -13.443 -13.489 17.739 1.00 66.38 94 LEU A C 1
ATOM 762 O O . LEU A 1 94 ? -12.968 -13.929 16.689 1.00 66.38 94 LEU A O 1
ATOM 766 N N . GLY A 1 95 ? -13.370 -14.173 18.888 1.00 60.50 95 GLY A N 1
ATOM 767 C CA . GLY A 1 95 ? -12.640 -15.430 19.062 1.00 60.50 95 GLY A CA 1
ATOM 768 C C . GLY A 1 95 ? -11.112 -15.249 19.139 1.00 60.50 95 GLY A C 1
ATOM 769 O O . GLY A 1 95 ? -10.594 -14.156 18.903 1.00 60.50 95 GLY A O 1
ATOM 770 N N . PRO A 1 96 ? -10.350 -16.320 19.440 1.00 51.47 96 PRO A N 1
ATOM 771 C CA . PRO A 1 96 ? -8.907 -16.263 19.729 1.00 51.47 96 PRO A CA 1
ATOM 772 C C . PRO A 1 96 ? -7.997 -15.855 18.550 1.00 51.47 96 PRO A C 1
ATOM 774 O O . PRO A 1 96 ? -6.778 -15.898 18.680 1.00 51.47 96 PRO A O 1
ATOM 777 N N . SER A 1 97 ? -8.550 -15.449 17.401 1.00 51.75 97 SER A N 1
ATOM 778 C CA . SER A 1 97 ? -7.784 -15.200 16.170 1.00 51.75 97 SER A CA 1
ATOM 779 C C . SER A 1 97 ? -7.737 -13.737 15.712 1.00 51.75 97 SER A C 1
ATOM 781 O O . SER A 1 97 ? -7.071 -13.454 14.716 1.00 51.75 97 SER A O 1
ATOM 783 N N . GLN A 1 98 ? -8.422 -12.801 16.374 1.00 52.75 98 GLN A N 1
ATOM 784 C CA . GLN A 1 98 ? -8.463 -11.405 15.919 1.00 52.75 98 GLN A CA 1
ATOM 785 C C . GLN A 1 98 ? -8.197 -10.442 17.066 1.00 52.75 98 GLN A C 1
ATOM 787 O O . GLN A 1 98 ? -9.110 -9.804 17.559 1.00 52.75 98 GLN A O 1
ATOM 792 N N . THR A 1 99 ? -6.942 -10.297 17.482 1.00 47.00 99 THR A N 1
ATOM 793 C CA . THR A 1 99 ? -6.541 -9.126 18.264 1.00 47.00 99 THR A CA 1
ATOM 794 C C . THR A 1 99 ? -6.711 -7.864 17.403 1.00 47.00 99 THR A C 1
ATOM 796 O O . THR A 1 99 ? -6.078 -7.754 16.356 1.00 47.00 99 THR A O 1
ATOM 799 N N . PRO A 1 100 ? -7.494 -6.855 17.821 1.00 46.62 100 PRO A N 1
ATOM 800 C CA . PRO A 1 100 ? -7.524 -5.536 17.182 1.00 46.62 100 PRO A CA 1
ATOM 801 C C . PRO A 1 100 ? -6.343 -4.670 17.652 1.00 46.62 100 PRO A C 1
ATOM 803 O O . PRO A 1 100 ? -6.437 -3.452 17.788 1.00 46.62 100 PRO A O 1
ATOM 806 N N . GLY A 1 101 ? -5.202 -5.309 17.914 1.00 49.38 101 GLY A N 1
ATOM 807 C CA . GLY A 1 101 ? -3.914 -4.645 17.841 1.00 49.38 101 GLY A CA 1
ATOM 808 C C . GLY A 1 101 ? -3.531 -4.667 16.376 1.00 49.38 101 GLY A C 1
ATOM 809 O O . GLY A 1 101 ? -3.475 -5.748 15.803 1.00 49.38 101 GLY A O 1
ATOM 810 N N . THR A 1 102 ? -3.332 -3.496 15.776 1.00 55.78 102 THR A N 1
ATOM 811 C CA . THR A 1 102 ? -2.945 -3.282 14.379 1.00 55.78 102 THR A CA 1
ATOM 812 C C . THR A 1 102 ? -1.932 -4.336 13.923 1.00 55.78 102 THR A C 1
ATOM 814 O O . THR A 1 102 ? -0.730 -4.201 14.150 1.00 55.78 102 THR A O 1
ATOM 817 N N . SER A 1 103 ? -2.426 -5.440 13.358 1.00 61.16 103 SER A N 1
ATOM 818 C CA . SER A 1 103 ? -1.586 -6.574 12.992 1.00 61.16 103 SER A CA 1
ATOM 819 C C . SER A 1 103 ? -0.598 -6.087 11.939 1.00 61.16 103 SER A C 1
ATOM 821 O O . SER A 1 103 ? -0.945 -5.248 11.103 1.00 61.16 103 SER A O 1
ATOM 823 N N . ALA A 1 104 ? 0.637 -6.591 11.949 1.00 59.34 104 ALA A N 1
ATOM 824 C CA . ALA A 1 104 ? 1.612 -6.287 10.900 1.00 59.34 104 ALA A CA 1
ATOM 825 C C . ALA A 1 104 ? 1.012 -6.491 9.492 1.00 59.34 104 ALA A C 1
ATOM 827 O O . ALA A 1 104 ? 1.349 -5.768 8.554 1.00 59.34 104 ALA A O 1
ATOM 828 N N . GLU A 1 105 ? 0.051 -7.408 9.368 1.00 64.62 105 GLU A N 1
ATOM 829 C CA . GLU A 1 105 ? -0.681 -7.662 8.134 1.00 64.62 105 GLU A CA 1
ATOM 830 C C . GLU A 1 105 ? -1.614 -6.503 7.726 1.00 64.62 105 GLU A C 1
ATOM 832 O O . GLU A 1 105 ? -1.668 -6.147 6.550 1.00 64.62 105 GLU A O 1
ATOM 837 N N . ASP A 1 106 ? -2.253 -5.815 8.679 1.00 76.69 106 ASP A N 1
ATOM 838 C CA . ASP A 1 106 ? -3.076 -4.625 8.407 1.00 76.69 106 ASP A CA 1
ATOM 839 C C . ASP A 1 106 ? -2.211 -3.451 7.908 1.00 76.69 106 ASP A C 1
ATOM 841 O O . ASP A 1 106 ? -2.541 -2.778 6.926 1.00 76.69 106 ASP A O 1
ATOM 845 N N . TYR A 1 107 ? -1.022 -3.259 8.493 1.00 80.50 107 TYR A N 1
ATOM 846 C CA . TYR A 1 107 ? -0.057 -2.272 7.992 1.00 80.50 107 TYR A CA 1
ATOM 847 C C . TYR A 1 107 ? 0.431 -2.592 6.578 1.00 80.50 107 TYR A C 1
ATOM 849 O O . TYR A 1 107 ? 0.511 -1.689 5.740 1.00 80.50 107 TYR A O 1
ATOM 857 N N . ARG A 1 108 ? 0.725 -3.862 6.274 1.00 84.25 108 ARG A N 1
ATOM 858 C CA . ARG A 1 108 ? 1.139 -4.284 4.926 1.00 84.25 108 ARG A CA 1
ATOM 859 C C . ARG A 1 108 ? 0.046 -4.022 3.897 1.00 84.25 108 ARG A C 1
ATOM 861 O O . ARG A 1 108 ? 0.342 -3.494 2.822 1.00 84.25 108 ARG A O 1
ATOM 868 N N . VAL A 1 109 ? -1.211 -4.321 4.226 1.00 87.12 109 VAL A N 1
ATOM 869 C CA . VAL A 1 109 ? -2.362 -4.050 3.351 1.00 87.12 109 VAL A CA 1
ATOM 870 C C . VAL A 1 109 ? -2.536 -2.547 3.124 1.00 87.12 109 VAL A C 1
ATOM 872 O O . VAL A 1 109 ? -2.652 -2.110 1.973 1.00 87.12 109 VAL A O 1
ATOM 875 N N . LYS A 1 110 ? -2.493 -1.733 4.188 1.00 90.12 110 LYS A N 1
ATOM 876 C CA . LYS A 1 110 ? -2.571 -0.263 4.091 1.00 90.12 110 LYS A CA 1
ATOM 877 C C . LYS A 1 110 ? -1.439 0.309 3.240 1.00 90.12 110 LYS A C 1
ATOM 879 O O . LYS A 1 110 ? -1.687 1.127 2.351 1.00 90.12 110 LYS A O 1
ATOM 884 N N . TYR A 1 111 ? -0.213 -0.164 3.445 1.00 90.69 111 TYR A N 1
ATOM 885 C CA . TYR A 1 111 ? 0.946 0.275 2.677 1.00 90.69 111 TYR A CA 1
ATOM 886 C C . TYR A 1 111 ? 0.835 -0.111 1.196 1.00 90.69 111 TYR A C 1
ATOM 888 O O . TYR A 1 111 ? 1.026 0.742 0.329 1.00 90.69 111 TYR A O 1
ATOM 896 N N . ARG A 1 112 ? 0.431 -1.348 0.871 1.00 91.62 112 ARG A N 1
ATOM 897 C CA . ARG A 1 112 ? 0.181 -1.757 -0.524 1.00 91.62 112 ARG A CA 1
ATOM 898 C C . ARG A 1 112 ? -0.868 -0.869 -1.193 1.00 91.62 112 ARG A C 1
ATOM 900 O O . ARG A 1 112 ? -0.623 -0.369 -2.291 1.00 91.62 112 ARG A O 1
ATOM 907 N N . LYS A 1 113 ? -1.993 -0.588 -0.522 1.00 92.06 113 LYS A N 1
ATOM 908 C CA . LYS A 1 113 ? -3.020 0.345 -1.028 1.00 92.06 113 LYS A CA 1
ATOM 909 C C . LYS A 1 113 ? -2.447 1.746 -1.277 1.00 92.06 113 LYS A C 1
ATOM 911 O O . LYS A 1 113 ? -2.731 2.348 -2.315 1.00 92.06 113 LYS A O 1
ATOM 916 N N . HIS A 1 114 ? -1.610 2.254 -0.370 1.00 92.12 114 HIS A N 1
ATOM 917 C CA . HIS A 1 114 ? -0.941 3.546 -0.536 1.00 92.12 114 HIS A CA 1
ATOM 918 C C . HIS A 1 114 ? -0.033 3.571 -1.775 1.00 92.12 114 HIS A C 1
ATOM 920 O O . HIS A 1 114 ? -0.141 4.485 -2.594 1.00 92.12 114 HIS A O 1
ATOM 926 N N . ILE A 1 115 ? 0.819 2.558 -1.952 1.00 94.00 115 ILE A N 1
ATOM 927 C CA . ILE A 1 115 ? 1.729 2.443 -3.102 1.00 94.00 115 ILE A CA 1
ATOM 928 C C . ILE A 1 115 ? 0.953 2.349 -4.417 1.00 94.00 115 ILE A C 1
ATOM 930 O O . ILE A 1 115 ? 1.288 3.057 -5.371 1.00 94.00 115 ILE A O 1
ATOM 934 N N . GLN A 1 116 ? -0.128 1.562 -4.458 1.00 92.88 116 GLN A N 1
ATOM 935 C CA . GLN A 1 116 ? -1.010 1.520 -5.624 1.00 92.88 116 GLN A CA 1
ATOM 936 C C . GLN A 1 116 ? -1.567 2.909 -5.946 1.00 92.88 116 GLN A C 1
ATOM 938 O O . GLN A 1 116 ? -1.426 3.375 -7.072 1.00 92.88 116 GLN A O 1
ATOM 943 N N . LYS A 1 117 ? -2.154 3.611 -4.968 1.00 91.19 117 LYS A N 1
ATOM 944 C CA . LYS A 1 117 ? -2.713 4.956 -5.184 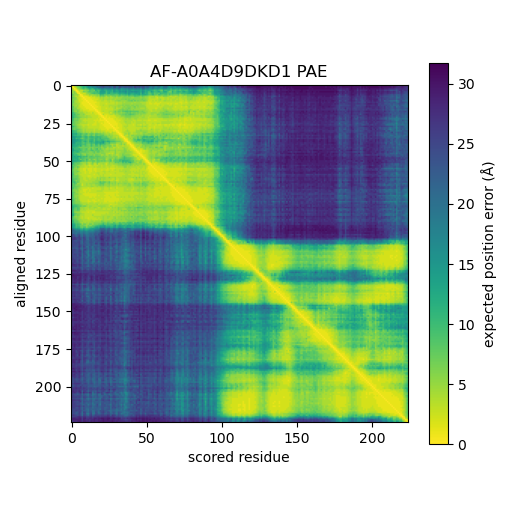1.00 91.19 117 LYS A CA 1
ATOM 945 C C . LYS A 1 117 ? -1.648 5.947 -5.667 1.00 91.19 117 LYS A C 1
ATOM 947 O O . LYS A 1 117 ? -1.929 6.738 -6.564 1.00 91.19 117 LYS A O 1
ATOM 952 N N . LYS A 1 118 ? -0.437 5.877 -5.103 1.00 92.25 118 LYS A N 1
ATOM 953 C CA . LYS A 1 118 ? 0.683 6.780 -5.400 1.00 92.25 118 LYS A CA 1
ATOM 954 C C . LYS A 1 118 ? 1.248 6.602 -6.809 1.00 92.25 118 LYS A C 1
ATOM 956 O O . LYS A 1 118 ? 1.553 7.601 -7.451 1.00 92.25 118 LYS A O 1
ATOM 961 N N . TYR A 1 119 ? 1.405 5.365 -7.284 1.00 93.25 119 TYR A N 1
ATOM 962 C CA . TYR A 1 119 ? 2.067 5.086 -8.569 1.00 93.25 119 TYR A CA 1
ATOM 963 C C . TYR A 1 119 ? 1.123 4.677 -9.701 1.00 93.25 119 TYR A C 1
ATOM 965 O O . TYR A 1 119 ? 1.570 4.564 -10.840 1.00 93.25 119 TYR A O 1
ATOM 973 N N . ARG A 1 120 ? -0.177 4.493 -9.435 1.00 91.75 120 ARG A N 1
ATOM 974 C CA . ARG A 1 120 ? -1.177 4.194 -10.476 1.00 91.75 120 ARG A CA 1
ATOM 975 C C . ARG A 1 120 ? -1.278 5.300 -11.520 1.00 91.75 120 ARG A C 1
ATOM 977 O O . ARG A 1 120 ? -1.493 4.997 -12.690 1.00 91.75 120 ARG A O 1
ATOM 984 N N . LEU A 1 121 ? -1.174 6.557 -11.094 1.00 90.75 121 LEU A N 1
ATOM 985 C CA . LEU A 1 121 ? -1.344 7.726 -11.947 1.00 90.75 121 LEU A CA 1
ATOM 986 C C . LEU A 1 121 ? -0.016 8.459 -12.133 1.00 90.75 121 LEU A C 1
ATOM 988 O O . LEU A 1 121 ? 0.726 8.677 -11.176 1.00 90.75 121 LEU A O 1
ATOM 992 N N . ILE A 1 122 ? 0.257 8.858 -13.369 1.00 88.56 122 ILE A N 1
ATOM 993 C CA . ILE A 1 122 ? 1.393 9.696 -13.745 1.00 88.56 122 ILE A CA 1
ATOM 994 C C . ILE A 1 122 ? 0.900 10.915 -14.517 1.00 88.56 122 ILE A C 1
ATOM 996 O O . ILE A 1 122 ? -0.149 10.873 -15.160 1.00 88.56 122 ILE A O 1
ATOM 1000 N N . LYS A 1 123 ? 1.692 11.984 -14.493 1.00 84.44 123 LYS A N 1
ATOM 1001 C CA . LYS A 1 123 ? 1.516 13.111 -15.407 1.00 84.44 123 LYS A CA 1
ATOM 1002 C C . LYS A 1 123 ? 2.309 12.837 -16.677 1.00 84.44 123 LYS A C 1
ATOM 1004 O O . LYS A 1 123 ? 3.483 12.473 -16.599 1.00 84.44 123 LYS A O 1
ATOM 1009 N N . ASP A 1 124 ? 1.654 12.986 -17.820 1.00 76.94 124 ASP A N 1
ATOM 1010 C CA . ASP A 1 124 ? 2.319 12.949 -19.121 1.00 76.94 124 ASP A CA 1
ATOM 1011 C C . ASP A 1 124 ? 3.201 14.202 -19.298 1.00 76.94 124 ASP A C 1
ATOM 1013 O O . ASP A 1 124 ? 2.982 15.216 -18.631 1.00 76.94 124 ASP A O 1
ATOM 1017 N N . ARG A 1 125 ? 4.187 14.165 -20.204 1.00 68.06 125 ARG A N 1
ATOM 1018 C CA . ARG A 1 125 ? 5.058 15.326 -20.482 1.00 68.06 125 ARG A CA 1
ATOM 1019 C C . ARG A 1 125 ? 4.272 16.542 -20.987 1.00 68.06 125 ARG A C 1
ATOM 1021 O O . ARG A 1 125 ? 4.688 17.664 -20.727 1.00 68.06 125 ARG A O 1
ATOM 1028 N N . ASN A 1 126 ? 3.129 16.308 -21.636 1.00 69.25 126 ASN A N 1
ATOM 1029 C CA . ASN A 1 126 ? 2.242 17.342 -22.180 1.00 69.25 126 ASN A CA 1
ATOM 1030 C C . ASN A 1 126 ? 0.907 17.453 -21.414 1.00 69.25 126 ASN A C 1
ATOM 1032 O O . ASN A 1 126 ? -0.082 17.933 -21.967 1.00 69.25 126 ASN A O 1
ATOM 1036 N N . ALA A 1 127 ? 0.841 16.960 -20.174 1.00 72.75 127 ALA A N 1
ATOM 1037 C CA . ALA A 1 127 ? -0.384 16.983 -19.376 1.00 72.75 127 ALA A CA 1
ATOM 1038 C C . ALA A 1 127 ? -0.798 18.420 -19.010 1.00 72.75 127 ALA A C 1
ATOM 1040 O O . ALA A 1 127 ? 0.027 19.201 -18.527 1.00 72.75 127 ALA A O 1
ATOM 1041 N N . ARG A 1 128 ? -2.082 18.767 -19.188 1.00 73.75 128 ARG A N 1
ATOM 1042 C CA . ARG A 1 128 ? -2.641 20.014 -18.645 1.00 73.75 128 ARG A CA 1
ATOM 1043 C C . ARG A 1 128 ? -2.847 19.880 -17.132 1.00 73.75 128 ARG A C 1
ATOM 1045 O O . ARG A 1 128 ? -2.709 18.805 -16.544 1.00 73.75 128 ARG A O 1
ATOM 1052 N N . LEU A 1 129 ? -3.173 20.989 -16.470 1.00 68.31 129 LEU A N 1
ATOM 1053 C CA . LEU A 1 129 ? -3.534 20.983 -15.050 1.00 68.31 129 LEU A CA 1
ATOM 1054 C C . LEU A 1 129 ? -4.708 20.022 -14.806 1.00 68.31 129 LEU A C 1
ATOM 1056 O O . LEU A 1 129 ? -5.796 20.227 -15.327 1.00 68.31 129 LEU A O 1
ATOM 1060 N N . GLY A 1 130 ? -4.471 18.983 -14.003 1.00 68.06 130 GLY A N 1
ATOM 1061 C CA . GLY A 1 130 ? -5.469 17.960 -13.668 1.00 68.06 130 GLY A CA 1
ATOM 1062 C C . GLY A 1 130 ? -5.376 16.677 -14.499 1.00 68.06 130 GLY A C 1
ATOM 1063 O O . GLY A 1 130 ? -5.868 15.642 -14.047 1.00 68.06 130 GLY A O 1
ATOM 1064 N N . ASP A 1 131 ? -4.668 16.697 -15.630 1.00 79.25 131 ASP A N 1
ATOM 1065 C CA . ASP A 1 131 ? -4.532 15.524 -16.489 1.00 79.25 131 ASP A CA 1
ATOM 1066 C C . ASP A 1 131 ? -3.571 14.512 -15.862 1.00 79.25 131 ASP A C 1
ATOM 1068 O O . ASP A 1 131 ? -2.378 14.767 -15.669 1.00 79.25 131 ASP A O 1
ATOM 1072 N N . ASN A 1 132 ? -4.094 13.330 -15.555 1.00 84.62 132 ASN A N 1
ATOM 1073 C CA . ASN A 1 132 ? -3.302 12.186 -15.134 1.00 84.62 132 ASN A CA 1
ATOM 1074 C C . ASN A 1 132 ? -3.665 10.978 -15.991 1.00 84.62 132 ASN A C 1
ATOM 1076 O O . ASN A 1 132 ? -4.830 10.753 -16.311 1.00 84.62 132 ASN A O 1
ATOM 1080 N N . VAL A 1 133 ? -2.669 10.161 -16.309 1.00 87.69 133 VAL A N 1
ATOM 1081 C CA . VAL A 1 133 ? -2.837 8.928 -17.080 1.00 87.69 133 VAL A CA 1
ATOM 1082 C C . VAL A 1 133 ? -2.389 7.729 -16.261 1.00 87.69 133 VAL A C 1
ATOM 1084 O O . VAL A 1 133 ? -1.589 7.846 -15.330 1.00 87.69 133 VAL A O 1
ATOM 1087 N N . ASN A 1 134 ? -2.932 6.558 -16.581 1.00 89.50 134 ASN A N 1
ATOM 1088 C CA . ASN A 1 134 ? -2.544 5.324 -15.914 1.00 89.50 134 ASN A CA 1
ATOM 1089 C C . ASN A 1 134 ? -1.098 4.958 -16.287 1.00 89.50 134 ASN A C 1
ATOM 1091 O O . ASN A 1 134 ? -0.745 4.943 -17.465 1.00 89.50 134 ASN A O 1
ATOM 1095 N N . LEU A 1 135 ? -0.266 4.620 -15.299 1.00 89.81 135 LEU A N 1
ATOM 1096 C CA . LEU A 1 135 ? 1.110 4.180 -15.542 1.00 89.81 135 LEU A CA 1
ATOM 1097 C C . LEU A 1 135 ? 1.154 2.996 -16.518 1.00 89.81 135 LEU A C 1
ATOM 1099 O O . LEU A 1 135 ? 1.972 2.983 -17.432 1.00 89.81 135 LEU A O 1
ATOM 1103 N N . ASN A 1 136 ? 0.258 2.019 -16.357 1.00 89.56 136 ASN A N 1
ATOM 1104 C CA . ASN A 1 136 ? 0.257 0.800 -17.163 1.00 89.56 136 ASN A CA 1
ATOM 1105 C C . ASN A 1 136 ? -0.041 1.063 -18.644 1.00 89.56 136 ASN A C 1
ATOM 1107 O O . ASN A 1 136 ? 0.433 0.301 -19.477 1.00 89.56 136 ASN A O 1
ATOM 1111 N N . SER A 1 137 ? -0.791 2.118 -18.985 1.00 87.81 137 SER A N 1
ATOM 1112 C CA . SER A 1 137 ? -1.119 2.429 -20.384 1.00 87.81 137 SER A CA 1
ATOM 1113 C C . SER A 1 137 ? -0.018 3.202 -21.113 1.00 87.81 137 SER A C 1
ATOM 1115 O O . SER A 1 137 ? -0.031 3.276 -22.339 1.00 87.81 137 SER A O 1
ATOM 1117 N N . ARG A 1 138 ? 0.928 3.794 -20.376 1.00 87.44 138 ARG A N 1
ATOM 1118 C CA . ARG A 1 138 ? 2.056 4.565 -20.927 1.00 87.44 138 ARG A CA 1
ATOM 1119 C C . ARG A 1 138 ? 3.416 3.923 -20.678 1.00 87.44 138 ARG A C 1
ATOM 1121 O O . ARG A 1 138 ? 4.427 4.448 -21.136 1.00 87.44 138 ARG A O 1
ATOM 1128 N N . TYR A 1 139 ? 3.465 2.824 -19.934 1.00 89.31 139 TYR A N 1
ATOM 1129 C CA . TYR A 1 139 ? 4.717 2.152 -19.634 1.00 89.31 139 TYR A CA 1
ATOM 1130 C C . TYR A 1 139 ? 5.217 1.363 -20.846 1.00 89.31 139 TYR A C 1
ATOM 1132 O O . TYR A 1 139 ? 4.649 0.337 -21.213 1.00 89.31 139 TYR A O 1
ATOM 1140 N N . THR A 1 140 ? 6.331 1.815 -21.412 1.00 88.25 140 THR A N 1
ATOM 1141 C CA . THR A 1 140 ? 7.105 1.041 -22.383 1.00 88.25 140 THR A CA 1
ATOM 1142 C C . THR A 1 140 ? 8.026 0.088 -21.632 1.00 88.25 140 THR A C 1
ATOM 1144 O O . THR A 1 140 ? 8.877 0.523 -20.853 1.00 88.25 140 THR A O 1
ATOM 1147 N N . LYS A 1 141 ? 7.861 -1.221 -21.853 1.00 87.56 141 LYS A N 1
ATOM 1148 C CA . LYS A 1 141 ? 8.723 -2.240 -21.246 1.00 87.56 141 LYS A CA 1
ATOM 1149 C C . LYS A 1 141 ? 10.146 -2.087 -21.784 1.00 87.56 141 LYS A C 1
ATOM 1151 O O . LYS A 1 141 ? 10.377 -2.266 -22.974 1.00 87.56 141 LYS A O 1
ATOM 1156 N N . LEU A 1 142 ? 11.080 -1.763 -20.894 1.00 87.38 142 LEU A N 1
ATOM 1157 C CA . LEU A 1 142 ? 12.497 -1.681 -21.235 1.00 87.38 142 LEU A CA 1
ATOM 1158 C C . LEU A 1 142 ? 13.117 -3.076 -21.309 1.00 87.38 142 LEU A C 1
ATOM 1160 O O . LEU A 1 142 ? 12.771 -3.960 -20.522 1.00 87.38 142 LEU A O 1
ATOM 1164 N N . ILE A 1 143 ? 14.071 -3.234 -22.222 1.00 86.94 143 ILE A N 1
ATOM 1165 C CA . ILE A 1 143 ? 15.000 -4.361 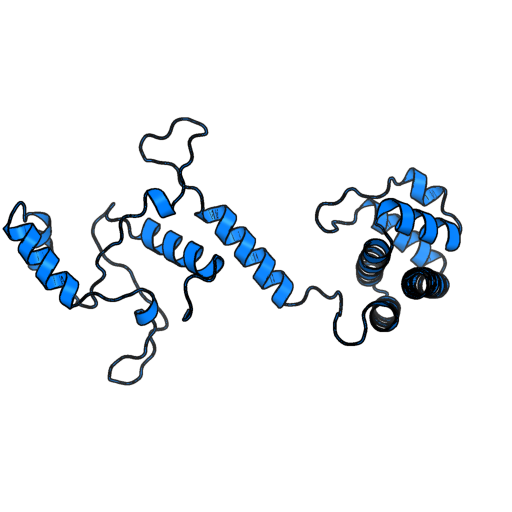-22.225 1.00 86.94 143 ILE A CA 1
ATOM 1166 C C . ILE A 1 143 ? 16.073 -4.049 -21.174 1.00 86.94 143 ILE A C 1
ATOM 1168 O O . ILE A 1 143 ? 16.725 -3.009 -21.235 1.00 86.94 143 ILE A O 1
ATOM 1172 N N . ILE A 1 144 ? 16.216 -4.921 -20.178 1.00 88.12 144 ILE A N 1
ATOM 1173 C CA . ILE A 1 144 ? 17.216 -4.803 -19.108 1.00 88.12 144 ILE A CA 1
ATOM 1174 C C . ILE A 1 144 ? 18.260 -5.886 -19.359 1.00 88.12 144 ILE A C 1
ATOM 1176 O O . ILE A 1 144 ? 17.884 -7.016 -19.633 1.00 88.12 144 ILE A O 1
ATOM 1180 N N . VAL A 1 145 ? 19.551 -5.573 -19.277 1.00 86.06 145 VAL A N 1
ATOM 1181 C CA . VAL A 1 145 ? 20.647 -6.516 -19.575 1.00 86.06 145 VAL A CA 1
ATOM 1182 C C . VAL A 1 145 ? 21.667 -6.536 -18.434 1.00 86.06 145 VAL A C 1
ATOM 1184 O O . VAL A 1 145 ? 21.991 -5.479 -17.896 1.00 86.06 145 VAL A O 1
ATOM 1187 N N . ASN A 1 146 ? 22.186 -7.721 -18.071 1.00 79.00 146 ASN A N 1
ATOM 1188 C CA . ASN A 1 146 ? 23.139 -7.900 -16.954 1.00 79.00 146 ASN A CA 1
ATOM 1189 C C . ASN A 1 146 ? 24.603 -7.810 -17.402 1.00 79.00 146 ASN A C 1
ATOM 1191 O O . ASN A 1 146 ? 25.420 -8.663 -17.065 1.00 79.00 146 ASN A O 1
ATOM 1195 N N . LYS A 1 147 ? 24.935 -6.851 -18.266 1.00 71.75 147 LYS A N 1
ATOM 1196 C CA . LYS A 1 147 ? 26.292 -6.728 -18.808 1.00 71.75 147 LYS A CA 1
ATOM 1197 C C . LYS A 1 147 ? 26.796 -5.309 -18.643 1.00 71.75 147 LYS A C 1
ATOM 1199 O O . LYS A 1 147 ? 26.146 -4.356 -19.078 1.00 71.75 147 LYS A O 1
ATOM 1204 N N . TYR A 1 148 ? 27.971 -5.181 -18.035 1.00 64.75 148 TYR A N 1
ATOM 1205 C CA . TYR A 1 148 ? 28.736 -3.945 -18.084 1.00 64.75 148 TYR A CA 1
ATOM 1206 C C . TYR A 1 148 ? 29.190 -3.720 -19.530 1.00 64.75 148 TYR A C 1
ATOM 1208 O O . TYR A 1 148 ? 29.834 -4.589 -20.110 1.00 64.75 148 TYR A O 1
ATOM 1216 N N . ARG A 1 149 ? 28.826 -2.575 -20.115 1.00 65.31 149 ARG A N 1
ATOM 1217 C CA . ARG A 1 149 ? 29.236 -2.199 -21.475 1.00 65.31 149 ARG A CA 1
ATOM 1218 C C . ARG A 1 149 ? 30.273 -1.103 -21.439 1.00 65.31 149 ARG A C 1
ATOM 1220 O O . ARG A 1 149 ? 30.130 -0.137 -20.678 1.00 65.31 149 ARG A O 1
ATOM 1227 N N . HIS A 1 150 ? 31.268 -1.230 -22.306 1.00 68.19 150 HIS A N 1
ATOM 1228 C CA . HIS A 1 150 ? 32.245 -0.175 -22.508 1.00 68.19 150 HIS A CA 1
ATOM 1229 C C . HIS A 1 150 ? 31.574 1.052 -23.136 1.00 68.19 150 HIS A C 1
ATOM 1231 O O . HIS A 1 150 ? 30.578 0.959 -23.853 1.00 68.19 150 HIS A O 1
ATOM 1237 N N . GLU A 1 151 ? 32.110 2.235 -22.846 1.00 69.56 151 GLU A N 1
ATOM 1238 C CA . GLU A 1 151 ? 31.531 3.513 -23.273 1.00 69.56 151 GLU A CA 1
ATOM 1239 C C . GLU A 1 151 ? 31.322 3.596 -24.789 1.00 69.56 151 GLU A C 1
ATOM 1241 O O . GLU A 1 151 ? 30.231 3.946 -25.230 1.00 69.56 151 GLU A O 1
ATOM 1246 N N . LYS A 1 152 ? 32.306 3.131 -25.566 1.00 72.00 152 LYS A N 1
ATOM 1247 C CA . LYS A 1 152 ? 32.235 3.083 -27.031 1.00 72.00 152 LYS A CA 1
ATOM 1248 C C . LYS A 1 152 ? 31.068 2.240 -27.545 1.00 72.00 152 LYS A C 1
ATOM 1250 O O . LYS A 1 152 ? 30.442 2.611 -28.527 1.00 72.00 152 LYS A O 1
ATOM 1255 N N . GLU A 1 153 ? 30.758 1.108 -26.918 1.00 71.94 153 GLU A N 1
ATOM 1256 C CA . GLU A 1 153 ? 29.626 0.265 -27.335 1.00 71.94 153 GLU A CA 1
ATOM 1257 C C . GLU A 1 153 ? 28.302 0.998 -27.104 1.00 71.94 153 GLU A C 1
ATOM 1259 O O . GLU A 1 153 ? 27.476 1.080 -28.010 1.00 71.94 153 GLU A O 1
ATOM 1264 N N . ARG A 1 154 ? 28.156 1.655 -25.944 1.00 71.81 154 ARG A N 1
ATOM 1265 C CA . ARG A 1 154 ? 26.967 2.465 -25.633 1.00 71.81 154 ARG A CA 1
ATOM 1266 C C . ARG A 1 154 ? 26.766 3.614 -26.619 1.00 71.81 154 ARG A C 1
ATOM 1268 O O . ARG A 1 154 ? 25.635 3.869 -27.018 1.00 71.81 154 ARG A O 1
ATOM 1275 N N . GLU A 1 155 ? 27.835 4.305 -27.006 1.00 73.31 155 GLU A N 1
ATOM 1276 C CA . GLU A 1 155 ? 27.764 5.392 -27.988 1.00 73.31 155 GLU A CA 1
ATOM 1277 C C . GLU A 1 155 ? 27.311 4.886 -29.360 1.00 73.31 155 GLU A C 1
ATOM 1279 O O . GLU A 1 155 ? 26.385 5.448 -29.946 1.00 73.31 155 GLU A O 1
ATOM 1284 N N . HIS A 1 156 ? 27.899 3.788 -29.848 1.00 74.12 156 HIS A N 1
ATOM 1285 C CA . HIS A 1 156 ? 27.496 3.187 -31.122 1.00 74.12 156 HIS A CA 1
ATOM 1286 C C . HIS A 1 156 ? 26.032 2.734 -31.117 1.00 74.12 156 HIS A C 1
ATOM 1288 O O . HIS A 1 156 ? 25.356 2.850 -32.137 1.00 74.12 156 HIS A O 1
ATOM 1294 N N . GLU A 1 157 ? 25.522 2.253 -29.984 1.00 71.75 157 GLU A N 1
ATOM 1295 C CA . GLU A 1 157 ? 24.119 1.858 -29.836 1.00 71.75 157 GLU A CA 1
ATOM 1296 C C . GLU A 1 157 ? 23.161 3.050 -29.849 1.00 71.75 157 GLU A C 1
ATOM 1298 O O . GLU A 1 157 ? 22.113 2.983 -30.490 1.00 71.75 157 GLU A O 1
ATOM 1303 N N . ILE A 1 158 ? 23.516 4.143 -29.167 1.00 73.19 158 ILE A N 1
ATOM 1304 C CA . ILE A 1 158 ? 22.706 5.371 -29.138 1.00 73.19 158 ILE A CA 1
ATOM 1305 C C . ILE A 1 158 ? 22.633 6.002 -30.533 1.00 73.19 158 ILE A C 1
ATOM 1307 O O . ILE A 1 158 ? 21.594 6.538 -30.913 1.00 73.19 158 ILE A O 1
ATOM 1311 N N . MET A 1 159 ? 23.727 5.926 -31.293 1.00 77.75 159 MET A N 1
ATOM 1312 C CA . MET A 1 159 ? 23.814 6.472 -32.648 1.00 77.75 159 MET A CA 1
ATOM 1313 C C . MET A 1 159 ? 23.231 5.534 -33.716 1.00 77.75 159 MET A C 1
ATOM 1315 O O . MET A 1 159 ? 23.035 5.956 -34.858 1.00 77.75 159 MET A O 1
ATOM 1319 N N . ALA A 1 160 ? 22.953 4.269 -33.383 1.00 80.38 160 ALA A N 1
ATOM 1320 C CA . ALA A 1 160 ? 22.369 3.316 -34.317 1.00 80.38 160 ALA A CA 1
ATOM 1321 C C . ALA A 1 160 ? 20.904 3.667 -34.617 1.00 80.38 160 ALA A C 1
ATOM 1323 O O . ALA A 1 160 ? 20.093 3.876 -33.716 1.00 80.38 160 ALA A O 1
ATOM 1324 N N . VAL A 1 161 ? 20.548 3.656 -35.901 1.00 82.19 161 VAL A N 1
ATOM 1325 C CA . VAL A 1 161 ? 19.184 3.886 -36.399 1.00 82.19 161 VAL A CA 1
ATOM 1326 C C . VAL A 1 161 ? 18.803 2.821 -37.429 1.00 82.19 161 VAL A C 1
ATOM 1328 O O . VAL A 1 161 ? 19.660 2.092 -37.934 1.00 82.19 161 VAL A O 1
ATOM 1331 N N . GLY A 1 162 ? 17.513 2.721 -37.756 1.00 87.50 162 GLY A N 1
ATOM 1332 C CA . GLY A 1 162 ? 17.028 1.811 -38.796 1.00 87.50 162 GLY A CA 1
ATOM 1333 C C . GLY A 1 162 ? 17.363 0.345 -38.502 1.00 87.50 162 GLY A C 1
ATOM 1334 O O . GLY A 1 162 ? 17.147 -0.136 -37.391 1.00 87.50 162 GLY A O 1
ATOM 1335 N N . TRP A 1 163 ? 17.867 -0.380 -39.505 1.00 82.00 163 TRP A N 1
ATOM 1336 C CA . TRP A 1 163 ? 18.019 -1.841 -39.423 1.00 82.00 163 TRP A CA 1
ATOM 1337 C C . TRP A 1 163 ? 19.076 -2.253 -38.407 1.00 82.00 163 TRP A C 1
ATOM 1339 O O . TRP A 1 163 ? 18.859 -3.189 -37.646 1.00 82.00 163 TRP A O 1
ATOM 1349 N N . ARG A 1 164 ? 20.168 -1.487 -38.320 1.00 82.00 164 ARG A N 1
ATOM 1350 C CA . ARG A 1 164 ? 21.237 -1.730 -37.349 1.00 82.00 164 ARG A CA 1
ATOM 1351 C C . ARG A 1 164 ? 20.743 -1.591 -35.909 1.00 82.00 164 ARG A C 1
ATOM 1353 O O . ARG A 1 164 ? 21.138 -2.367 -35.051 1.00 82.00 164 ARG A O 1
ATOM 1360 N N . HIS A 1 165 ? 19.856 -0.631 -35.640 1.00 80.81 165 HIS A N 1
ATOM 1361 C CA . HIS A 1 165 ? 19.230 -0.514 -34.321 1.00 80.81 165 HIS A CA 1
ATOM 1362 C C . HIS A 1 165 ? 18.331 -1.719 -34.017 1.00 80.81 165 HIS A C 1
ATOM 1364 O O . HIS A 1 165 ? 18.384 -2.258 -32.916 1.00 80.81 165 HIS A O 1
ATOM 1370 N N . ALA A 1 166 ? 17.534 -2.166 -34.992 1.00 80.31 166 ALA A N 1
ATOM 1371 C CA . ALA A 1 166 ? 16.651 -3.319 -34.822 1.00 80.31 166 ALA A CA 1
ATOM 1372 C C . ALA A 1 166 ? 17.428 -4.619 -34.545 1.00 80.31 166 ALA A C 1
ATOM 1374 O O . ALA A 1 166 ? 17.039 -5.383 -33.664 1.00 80.31 166 ALA A O 1
ATOM 1375 N N . GLU A 1 167 ? 18.543 -4.836 -35.245 1.00 83.56 167 GLU A N 1
ATOM 1376 C CA . GLU A 1 167 ? 19.439 -5.981 -35.045 1.00 83.56 167 GLU A CA 1
ATOM 1377 C C . GLU A 1 167 ? 20.039 -5.980 -33.633 1.00 83.56 167 GLU A C 1
ATOM 1379 O O . GLU A 1 167 ? 19.857 -6.939 -32.883 1.00 83.56 167 GLU A O 1
ATOM 1384 N N . ILE A 1 168 ? 20.614 -4.847 -33.214 1.00 78.94 168 ILE A N 1
ATOM 1385 C CA . ILE A 1 168 ? 21.142 -4.656 -31.858 1.00 78.94 168 ILE A CA 1
ATOM 1386 C C . ILE A 1 168 ? 20.051 -4.916 -30.805 1.00 78.94 168 ILE A C 1
ATOM 1388 O O . ILE A 1 168 ? 20.299 -5.599 -29.815 1.00 78.94 168 ILE A O 1
ATOM 1392 N N . MET A 1 169 ? 18.831 -4.401 -30.989 1.00 77.56 169 MET A N 1
ATOM 1393 C CA . MET A 1 169 ? 17.728 -4.637 -30.046 1.00 77.56 169 MET A CA 1
ATOM 1394 C C . MET A 1 169 ? 17.329 -6.116 -29.971 1.00 77.56 169 MET A C 1
ATOM 1396 O O . MET A 1 169 ? 17.055 -6.620 -28.879 1.00 77.56 169 MET A O 1
ATOM 1400 N N . SER A 1 170 ? 17.320 -6.817 -31.108 1.00 81.69 170 SER A N 1
ATOM 1401 C CA . SER A 1 170 ? 17.009 -8.247 -31.174 1.00 81.69 170 SER A CA 1
ATOM 1402 C C . SER A 1 170 ? 18.048 -9.083 -30.429 1.00 81.69 170 SER A C 1
ATOM 1404 O O . SER A 1 170 ? 17.692 -9.903 -29.584 1.00 81.69 170 SER A O 1
ATOM 1406 N N . GLU A 1 171 ? 19.335 -8.837 -30.674 1.00 81.12 171 GLU A N 1
ATOM 1407 C CA . GLU A 1 171 ? 20.430 -9.523 -29.979 1.00 81.12 171 GLU A CA 1
ATOM 1408 C C . GLU A 1 171 ? 20.355 -9.325 -28.461 1.00 81.12 171 GLU A C 1
ATOM 1410 O O . GLU A 1 171 ? 20.526 -10.259 -27.675 1.00 81.12 171 GLU A O 1
ATOM 1415 N N . GLN A 1 172 ? 20.035 -8.107 -28.026 1.00 75.94 172 GLN A N 1
ATOM 1416 C CA . GLN A 1 172 ? 19.937 -7.772 -26.609 1.00 75.94 172 GLN A CA 1
ATOM 1417 C C . GLN A 1 172 ? 18.769 -8.460 -25.913 1.00 75.94 172 GLN A C 1
ATOM 1419 O O . GLN A 1 172 ? 18.918 -8.887 -24.763 1.00 75.94 172 GLN A O 1
ATOM 1424 N N . ALA A 1 173 ? 17.634 -8.603 -26.601 1.00 76.38 173 ALA A N 1
ATOM 1425 C CA . ALA A 1 173 ? 16.457 -9.271 -26.065 1.00 76.38 173 ALA A CA 1
ATOM 1426 C C . ALA A 1 173 ? 16.755 -10.719 -25.634 1.00 76.38 173 ALA A C 1
ATOM 1428 O O . ALA A 1 173 ? 16.222 -11.165 -24.615 1.00 76.38 173 ALA A O 1
ATOM 1429 N N . HIS A 1 174 ? 17.665 -11.416 -26.328 1.00 76.56 174 HIS A N 1
ATOM 1430 C CA . HIS A 1 174 ? 18.086 -12.778 -25.973 1.00 76.56 174 HIS A CA 1
ATOM 1431 C C . HIS A 1 174 ? 18.821 -12.865 -24.630 1.00 76.56 174 HIS A C 1
ATOM 1433 O O . HIS A 1 174 ? 18.744 -13.885 -23.954 1.00 76.56 174 HIS A O 1
ATOM 1439 N N . SER A 1 175 ? 19.499 -11.791 -24.224 1.00 77.06 175 SER A N 1
ATOM 1440 C CA . SER A 1 175 ? 20.221 -11.696 -22.945 1.00 77.06 175 SER A CA 1
ATOM 1441 C C . SER A 1 175 ? 19.470 -10.889 -21.881 1.00 77.06 175 SER A C 1
ATOM 1443 O O . SER A 1 175 ? 20.063 -10.446 -20.892 1.00 77.06 175 SER A O 1
ATOM 1445 N N . SER A 1 176 ? 18.177 -10.634 -22.103 1.00 84.62 176 SER A N 1
ATOM 1446 C CA . SER A 1 176 ? 17.411 -9.740 -21.244 1.00 84.62 176 SER A CA 1
ATOM 1447 C C . SER A 1 176 ? 17.067 -10.366 -19.891 1.00 84.62 176 SER A C 1
ATOM 1449 O O . SER A 1 176 ? 16.681 -11.528 -19.787 1.00 84.62 176 SER A O 1
ATOM 1451 N N . ILE A 1 177 ? 17.194 -9.564 -18.838 1.00 85.00 177 ILE A N 1
ATOM 1452 C CA . ILE A 1 177 ? 16.792 -9.904 -17.479 1.00 85.00 177 ILE A CA 1
ATOM 1453 C C . ILE A 1 177 ? 15.340 -9.479 -17.270 1.00 85.00 177 ILE A C 1
ATOM 1455 O O . ILE A 1 177 ? 14.929 -8.370 -17.625 1.00 85.00 177 ILE A O 1
ATOM 1459 N N . THR A 1 178 ? 14.571 -10.338 -16.613 1.00 85.12 178 THR A N 1
ATOM 1460 C CA . THR A 1 178 ? 13.230 -10.007 -16.116 1.00 85.12 178 THR A CA 1
ATOM 1461 C C . THR A 1 178 ? 13.278 -9.425 -14.705 1.00 85.12 178 THR A C 1
ATOM 1463 O O . THR A 1 178 ? 14.238 -9.627 -13.967 1.00 85.12 178 THR A O 1
ATOM 1466 N N . ILE A 1 179 ? 12.225 -8.718 -14.291 1.00 83.44 179 ILE A N 1
ATOM 1467 C CA . ILE A 1 179 ? 12.144 -8.163 -12.929 1.00 83.44 179 ILE A CA 1
ATOM 1468 C C . ILE A 1 179 ? 12.258 -9.282 -11.878 1.00 83.44 179 ILE A C 1
ATOM 1470 O O . ILE A 1 179 ? 12.985 -9.126 -10.901 1.00 83.44 179 ILE A O 1
ATOM 1474 N N . ASP A 1 180 ? 11.631 -10.433 -12.127 1.00 80.94 180 ASP A N 1
ATOM 1475 C CA . ASP A 1 180 ? 11.623 -11.602 -11.235 1.00 80.94 180 ASP A CA 1
ATOM 1476 C C . ASP A 1 180 ? 12.991 -12.290 -11.098 1.00 80.94 180 ASP A C 1
ATOM 1478 O O . ASP A 1 180 ? 13.186 -13.148 -10.240 1.00 80.94 180 ASP A O 1
ATOM 1482 N N . THR A 1 181 ? 13.950 -11.946 -11.959 1.00 86.12 181 THR A N 1
ATOM 1483 C CA . THR A 1 181 ? 15.310 -12.499 -11.950 1.00 86.12 181 THR A CA 1
ATOM 1484 C C . THR A 1 181 ? 16.345 -11.519 -11.393 1.00 86.12 181 THR A C 1
ATOM 1486 O O . THR A 1 181 ? 17.496 -11.907 -11.247 1.00 86.12 181 THR A O 1
ATOM 1489 N N . LEU A 1 182 ? 15.967 -10.274 -11.061 1.00 86.31 182 LEU A N 1
ATOM 1490 C CA . LEU A 1 182 ? 16.907 -9.237 -10.595 1.00 86.31 182 LEU A CA 1
ATOM 1491 C C . LEU A 1 182 ? 17.600 -9.591 -9.273 1.00 86.31 182 LEU A C 1
ATOM 1493 O O . LEU A 1 182 ? 18.744 -9.203 -9.065 1.00 86.31 182 LEU A O 1
ATOM 1497 N N . PHE A 1 183 ? 16.897 -10.309 -8.398 1.00 85.56 183 PHE A N 1
ATOM 1498 C CA . PHE A 1 183 ? 17.369 -10.708 -7.071 1.00 85.56 183 PHE A CA 1
ATOM 1499 C C . PHE A 1 183 ? 17.558 -12.223 -6.961 1.00 85.56 183 PHE A C 1
ATOM 1501 O O . PHE A 1 183 ? 17.582 -12.760 -5.860 1.00 85.56 183 PHE A O 1
ATOM 1508 N N . LYS A 1 184 ? 17.638 -12.944 -8.085 1.00 85.50 184 LYS A N 1
ATOM 1509 C CA . LYS A 1 184 ? 17.992 -14.366 -8.037 1.00 85.50 184 LYS A CA 1
ATOM 1510 C C . LYS A 1 184 ? 19.489 -14.516 -7.747 1.00 85.50 184 LYS A C 1
ATOM 1512 O O . LYS A 1 184 ? 20.254 -13.641 -8.153 1.00 85.50 184 LYS A O 1
ATOM 1517 N N . PRO A 1 185 ? 19.894 -15.595 -7.057 1.00 84.88 185 PRO A N 1
ATOM 1518 C CA . PRO A 1 185 ? 21.303 -15.884 -6.851 1.00 84.88 185 PRO A CA 1
ATOM 1519 C C . PRO A 1 185 ? 22.031 -16.057 -8.189 1.00 84.88 185 PRO A C 1
ATOM 1521 O O . PRO A 1 185 ? 21.440 -16.547 -9.157 1.00 84.88 185 PRO A O 1
ATOM 1524 N N . ASP A 1 186 ? 23.289 -15.628 -8.236 1.00 81.38 186 ASP A N 1
ATOM 1525 C CA . ASP A 1 186 ? 24.187 -15.848 -9.372 1.00 81.38 186 ASP A CA 1
ATOM 1526 C C . ASP A 1 186 ? 24.724 -17.294 -9.423 1.00 81.38 186 ASP A C 1
ATOM 1528 O O . ASP A 1 186 ? 24.289 -18.164 -8.662 1.00 81.38 186 ASP A O 1
ATOM 1532 N N . GLU A 1 187 ? 25.645 -17.570 -10.355 1.00 81.12 187 GLU A N 1
ATOM 1533 C CA . GLU A 1 187 ? 26.269 -18.895 -10.515 1.00 81.12 187 GLU A CA 1
ATOM 1534 C C . GLU A 1 187 ? 27.021 -19.351 -9.251 1.00 81.12 187 GLU A C 1
ATOM 1536 O O . GLU A 1 187 ? 27.098 -20.551 -8.988 1.00 81.12 187 GLU A O 1
ATOM 1541 N N . ASP A 1 188 ? 27.481 -18.404 -8.427 1.00 82.06 188 ASP A N 1
ATOM 1542 C CA . ASP A 1 188 ? 28.170 -18.642 -7.155 1.00 82.06 188 ASP A CA 1
ATOM 1543 C C . ASP A 1 188 ? 27.199 -18.732 -5.958 1.00 82.06 188 ASP A C 1
ATOM 1545 O O . ASP A 1 188 ? 27.613 -18.863 -4.801 1.00 82.06 188 ASP A O 1
ATOM 1549 N N . GLY A 1 189 ? 25.886 -18.667 -6.210 1.00 84.00 189 GLY A N 1
ATOM 1550 C CA . GLY A 1 189 ? 24.841 -18.739 -5.191 1.00 84.00 189 GLY A CA 1
ATOM 1551 C C . GLY A 1 189 ? 24.637 -17.442 -4.400 1.00 84.00 189 GLY A C 1
ATOM 1552 O O . GLY A 1 189 ? 23.856 -17.427 -3.443 1.00 84.00 189 GLY A O 1
ATOM 1553 N N . GLN A 1 190 ? 25.304 -16.345 -4.767 1.00 82.56 190 GLN A N 1
ATOM 1554 C CA . GLN A 1 190 ? 25.197 -15.070 -4.068 1.00 82.56 190 GLN A CA 1
ATOM 1555 C C . GLN A 1 190 ? 23.951 -14.315 -4.510 1.00 82.56 190 GLN A C 1
ATOM 1557 O O . GLN A 1 190 ? 23.736 -14.047 -5.689 1.00 82.56 190 GLN A O 1
ATOM 1562 N N . THR A 1 191 ? 23.114 -13.947 -3.539 1.00 86.75 191 THR A N 1
ATOM 1563 C CA . THR A 1 191 ? 21.895 -13.170 -3.789 1.00 86.75 191 THR A CA 1
ATOM 1564 C C . THR A 1 191 ? 22.209 -11.675 -3.719 1.00 86.75 191 THR A C 1
ATOM 1566 O O . THR A 1 191 ? 22.599 -11.191 -2.650 1.00 86.75 191 THR A O 1
ATOM 1569 N N . PRO A 1 192 ? 22.015 -10.908 -4.807 1.00 85.75 192 PRO A N 1
ATOM 1570 C CA . PRO A 1 192 ? 22.245 -9.470 -4.788 1.00 85.75 192 PRO A CA 1
ATOM 1571 C C . PRO A 1 192 ? 21.319 -8.784 -3.778 1.00 85.75 192 PRO A C 1
ATOM 1573 O O . PRO A 1 192 ? 20.104 -8.940 -3.841 1.00 85.75 192 PRO A O 1
ATOM 1576 N N . GLN A 1 193 ? 21.867 -7.981 -2.865 1.00 86.94 193 GLN A N 1
ATOM 1577 C CA . GLN A 1 193 ? 21.050 -7.158 -1.955 1.00 86.94 193 GLN A CA 1
ATOM 1578 C C . GLN A 1 193 ? 20.666 -5.809 -2.576 1.00 86.94 193 GLN A C 1
ATOM 1580 O O . GLN A 1 193 ? 19.698 -5.172 -2.164 1.00 86.94 193 GLN A O 1
ATOM 1585 N N . ILE A 1 194 ? 21.442 -5.356 -3.564 1.00 87.88 194 ILE A N 1
ATOM 1586 C CA . ILE A 1 194 ? 21.296 -4.052 -4.206 1.00 87.88 194 ILE A CA 1
ATOM 1587 C C . ILE A 1 194 ? 21.420 -4.243 -5.714 1.00 87.88 194 ILE A C 1
ATOM 1589 O O . ILE A 1 194 ? 22.386 -4.827 -6.197 1.00 87.88 194 ILE A O 1
ATOM 1593 N N . VAL A 1 195 ? 20.463 -3.688 -6.455 1.00 87.69 195 VAL A N 1
ATOM 1594 C CA . VAL A 1 195 ? 20.479 -3.632 -7.919 1.00 87.69 195 VAL A CA 1
ATOM 1595 C C . VAL A 1 195 ? 20.438 -2.173 -8.349 1.00 87.69 195 VAL A C 1
ATOM 1597 O O . VAL A 1 195 ? 19.589 -1.403 -7.896 1.00 87.69 195 VAL A O 1
ATOM 1600 N N . VAL A 1 196 ? 21.342 -1.789 -9.250 1.00 89.62 196 VAL A N 1
ATOM 1601 C CA . VAL A 1 196 ? 21.423 -0.425 -9.784 1.00 89.62 196 VAL A CA 1
ATOM 1602 C C . VAL A 1 196 ? 21.022 -0.428 -11.255 1.00 89.62 196 VAL A C 1
ATOM 1604 O O . VAL A 1 196 ? 21.652 -1.079 -12.083 1.00 89.62 196 VAL A O 1
ATOM 1607 N N . LEU A 1 197 ? 19.984 0.337 -11.599 1.00 89.50 197 LEU A N 1
ATOM 1608 C CA . LEU A 1 197 ? 19.600 0.558 -12.994 1.00 89.50 197 LEU A CA 1
ATOM 1609 C C . LEU A 1 197 ? 20.473 1.658 -13.608 1.00 89.50 197 LEU A C 1
ATOM 1611 O O . LEU A 1 197 ? 20.363 2.826 -13.228 1.00 89.50 197 LEU A O 1
ATOM 1615 N N . LEU A 1 198 ? 21.295 1.300 -14.595 1.00 87.31 198 LEU A N 1
ATOM 1616 C CA . LEU A 1 198 ? 22.149 2.227 -15.339 1.00 87.31 198 LEU A CA 1
ATOM 1617 C C . LEU A 1 198 ? 21.605 2.458 -16.758 1.00 87.31 198 LEU A C 1
ATOM 1619 O O . L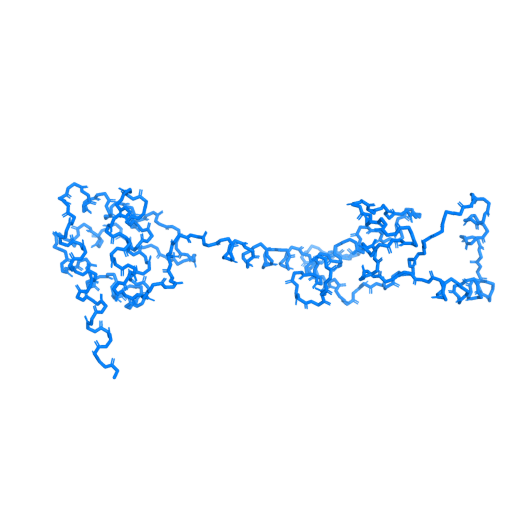EU A 1 198 ? 21.071 1.552 -17.386 1.00 87.31 198 LEU A O 1
ATOM 1623 N N . GLY A 1 199 ? 21.727 3.684 -17.272 1.00 84.12 199 GLY A N 1
ATOM 1624 C CA . GLY A 1 199 ? 21.323 4.022 -18.641 1.00 84.12 199 GLY A CA 1
ATOM 1625 C C . GLY A 1 199 ? 21.233 5.527 -18.879 1.00 84.12 199 GLY A C 1
ATOM 1626 O O . GLY A 1 199 ? 21.320 6.311 -17.930 1.00 84.12 199 GLY A O 1
ATOM 1627 N N . ALA A 1 200 ? 21.005 5.933 -20.129 1.00 83.94 200 ALA A N 1
ATOM 1628 C CA . ALA A 1 200 ? 20.929 7.338 -20.537 1.00 83.94 200 ALA A CA 1
ATOM 1629 C C . ALA A 1 200 ? 19.851 8.145 -19.779 1.00 83.94 200 ALA A C 1
ATOM 1631 O O . ALA A 1 200 ? 18.891 7.602 -19.209 1.00 83.94 200 ALA A O 1
ATOM 1632 N N . ALA A 1 201 ? 20.006 9.470 -19.743 1.00 82.94 201 ALA A N 1
ATOM 1633 C CA . ALA A 1 201 ? 18.990 10.361 -19.191 1.00 82.94 201 ALA A CA 1
ATOM 1634 C C . ALA A 1 201 ? 17.670 10.212 -19.970 1.00 82.94 201 ALA A C 1
ATOM 1636 O O . ALA A 1 201 ? 17.661 10.076 -21.187 1.00 82.94 201 ALA A O 1
ATOM 1637 N N . GLY A 1 202 ? 16.538 10.192 -19.264 1.00 83.56 202 GLY A N 1
ATOM 1638 C CA . GLY A 1 202 ? 15.219 10.081 -19.898 1.00 83.56 202 GLY A CA 1
ATOM 1639 C C . GLY A 1 202 ? 14.810 8.686 -20.390 1.00 83.56 202 GLY A C 1
ATOM 1640 O O . GLY A 1 202 ? 13.642 8.522 -20.719 1.00 83.56 202 GLY A O 1
ATOM 1641 N N . ILE A 1 203 ? 15.684 7.670 -20.344 1.00 85.81 203 ILE A N 1
ATOM 1642 C CA . ILE A 1 203 ? 15.386 6.309 -20.847 1.00 85.81 203 ILE A CA 1
ATOM 1643 C C . ILE A 1 203 ? 14.262 5.574 -20.090 1.00 85.81 203 ILE A C 1
ATOM 1645 O O . ILE A 1 203 ? 13.778 4.545 -20.537 1.00 85.81 203 ILE A O 1
ATOM 1649 N N . GLY A 1 204 ? 13.845 6.083 -18.925 1.00 89.12 204 GLY A N 1
ATOM 1650 C CA . GLY A 1 204 ? 12.730 5.514 -18.161 1.00 89.12 204 GLY A CA 1
ATOM 1651 C C . GLY A 1 204 ? 13.106 4.761 -16.883 1.00 89.12 204 GLY A C 1
ATOM 1652 O O . GLY A 1 204 ? 12.225 4.166 -16.280 1.00 89.12 204 GLY A O 1
ATOM 1653 N N . LYS A 1 205 ? 14.352 4.842 -16.387 1.00 92.38 205 LYS A N 1
ATOM 1654 C CA . LYS A 1 205 ? 14.791 4.188 -15.127 1.00 92.38 205 LYS A CA 1
ATOM 1655 C C . LYS A 1 205 ? 13.816 4.389 -13.954 1.00 92.38 205 LYS A C 1
ATOM 1657 O O . LYS A 1 205 ? 13.348 3.431 -13.344 1.00 92.38 205 LYS A O 1
ATOM 1662 N N . THR A 1 206 ? 13.449 5.642 -13.678 1.00 91.62 206 THR A N 1
ATOM 1663 C CA . THR A 1 206 ? 12.494 5.991 -12.611 1.00 91.62 206 THR A CA 1
ATOM 1664 C C . THR A 1 206 ? 11.090 5.454 -12.891 1.00 91.62 206 THR A C 1
ATOM 1666 O O . THR A 1 206 ? 10.374 5.087 -11.962 1.00 91.62 206 THR A O 1
ATOM 1669 N N . MET A 1 207 ? 10.684 5.396 -14.161 1.00 91.19 207 MET A N 1
ATOM 1670 C CA . MET A 1 207 ? 9.388 4.846 -14.564 1.00 91.19 207 MET A CA 1
ATOM 1671 C C . MET A 1 207 ? 9.339 3.335 -14.338 1.00 91.19 207 MET A C 1
ATOM 1673 O O . MET A 1 207 ? 8.366 2.848 -13.770 1.00 91.19 207 MET A O 1
ATOM 1677 N N . THR A 1 208 ? 10.412 2.619 -14.677 1.00 92.19 208 THR A N 1
ATOM 1678 C CA . THR A 1 208 ? 10.569 1.186 -14.404 1.00 92.19 208 THR A CA 1
ATOM 1679 C C . THR A 1 208 ? 10.522 0.890 -12.909 1.00 92.19 208 THR A C 1
ATOM 1681 O O . THR A 1 208 ? 9.751 0.032 -12.490 1.00 92.19 208 THR A O 1
ATOM 1684 N N . ALA A 1 209 ? 11.239 1.649 -12.074 1.00 93.06 209 ALA A N 1
ATOM 1685 C CA . ALA A 1 209 ? 11.183 1.474 -10.619 1.00 93.06 209 ALA A CA 1
ATOM 1686 C C . ALA A 1 209 ? 9.761 1.679 -10.056 1.00 93.06 209 ALA A C 1
ATOM 1688 O O . ALA A 1 209 ? 9.274 0.877 -9.259 1.00 93.06 209 ALA A O 1
ATOM 1689 N N . ARG A 1 210 ? 9.045 2.718 -10.513 1.00 93.25 210 ARG A N 1
ATOM 1690 C CA . ARG A 1 210 ? 7.638 2.952 -10.129 1.00 93.25 210 ARG A CA 1
ATOM 1691 C C . ARG A 1 210 ? 6.716 1.827 -10.598 1.00 93.25 210 ARG A C 1
ATOM 1693 O O . ARG A 1 210 ? 5.796 1.461 -9.870 1.00 93.25 210 ARG A O 1
ATOM 1700 N N . LYS A 1 211 ? 6.965 1.276 -11.788 1.00 93.00 211 LYS A N 1
ATOM 1701 C CA . LYS A 1 211 ? 6.210 0.15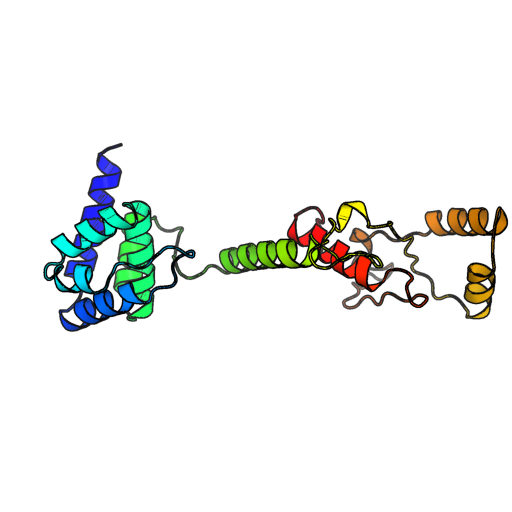2 -12.346 1.00 93.00 211 LYS A CA 1
ATOM 1702 C C . LYS A 1 211 ? 6.390 -1.117 -11.518 1.00 93.00 211 LYS A C 1
ATOM 1704 O O . LYS A 1 211 ? 5.385 -1.726 -11.167 1.00 93.00 211 LYS A O 1
ATOM 1709 N N . ILE A 1 212 ? 7.625 -1.437 -11.124 1.00 92.06 212 ILE A N 1
ATOM 1710 C CA . ILE A 1 212 ? 7.935 -2.553 -10.216 1.00 92.06 212 ILE A CA 1
ATOM 1711 C C . ILE A 1 212 ? 7.151 -2.401 -8.906 1.00 92.06 212 ILE A C 1
ATOM 1713 O O . ILE A 1 212 ? 6.408 -3.301 -8.522 1.00 92.06 212 ILE A O 1
ATOM 1717 N N . MET A 1 213 ? 7.229 -1.230 -8.264 1.00 93.25 213 MET A N 1
ATOM 1718 C CA . MET A 1 213 ? 6.500 -0.961 -7.016 1.00 93.25 213 MET A CA 1
ATOM 1719 C C . MET A 1 213 ? 4.980 -1.103 -7.174 1.00 93.25 213 MET A C 1
ATOM 1721 O O . MET A 1 213 ? 4.310 -1.639 -6.290 1.00 93.25 213 MET A O 1
ATOM 1725 N N . LEU A 1 214 ? 4.420 -0.633 -8.294 1.00 94.00 214 LEU A N 1
ATOM 1726 C CA . LEU A 1 214 ? 2.988 -0.740 -8.577 1.00 94.00 214 LEU A CA 1
ATOM 1727 C C . LEU A 1 214 ? 2.549 -2.194 -8.799 1.00 94.00 214 LEU A C 1
ATOM 1729 O O . LEU A 1 214 ? 1.487 -2.589 -8.317 1.00 94.00 214 LEU A O 1
ATOM 1733 N N . ASP A 1 215 ? 3.333 -2.978 -9.537 1.00 92.00 215 ASP A N 1
ATOM 1734 C CA . ASP A 1 215 ? 3.018 -4.378 -9.823 1.00 92.00 215 ASP A CA 1
ATOM 1735 C C . ASP A 1 215 ? 3.156 -5.260 -8.583 1.00 92.00 215 ASP A C 1
ATOM 1737 O O . ASP A 1 215 ? 2.267 -6.074 -8.329 1.00 92.00 215 ASP A O 1
ATOM 1741 N N . TRP A 1 216 ? 4.176 -5.023 -7.755 1.00 91.50 216 TRP A N 1
ATOM 1742 C CA . TRP A 1 216 ? 4.311 -5.645 -6.437 1.00 91.50 216 TRP A CA 1
ATOM 1743 C C . TRP A 1 216 ? 3.097 -5.349 -5.555 1.00 91.50 216 TRP A C 1
ATOM 1745 O O . TRP A 1 216 ? 2.457 -6.261 -5.029 1.00 91.50 216 TRP A O 1
ATOM 1755 N N . ALA A 1 217 ? 2.714 -4.075 -5.442 1.00 91.62 217 ALA A N 1
ATOM 1756 C CA . ALA A 1 217 ? 1.591 -3.687 -4.599 1.00 91.62 217 ALA A CA 1
ATOM 1757 C C . ALA A 1 217 ? 0.259 -4.265 -5.100 1.00 91.62 217 ALA A C 1
ATOM 1759 O O . ALA A 1 217 ? -0.649 -4.482 -4.299 1.00 91.62 217 ALA A O 1
ATOM 1760 N N . ALA A 1 218 ? 0.133 -4.518 -6.405 1.00 90.69 218 ALA A N 1
ATOM 1761 C CA . ALA A 1 218 ? -1.030 -5.141 -7.029 1.00 90.69 218 ALA A CA 1
ATOM 1762 C C . ALA A 1 218 ? -1.005 -6.680 -7.038 1.00 90.69 218 ALA A C 1
ATOM 1764 O O . ALA A 1 218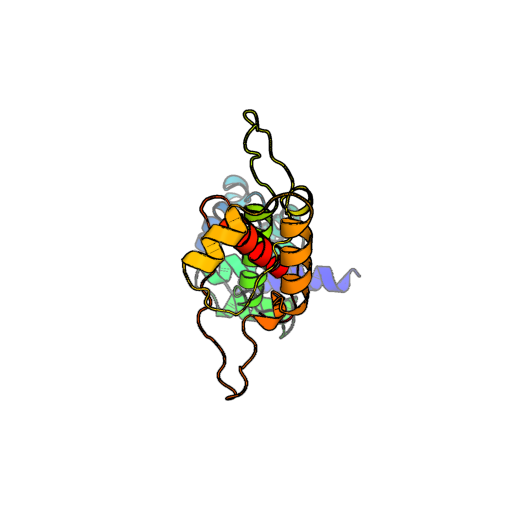 ? -1.929 -7.279 -7.582 1.00 90.69 218 ALA A O 1
ATOM 1765 N N . GLY A 1 219 ? 0.027 -7.313 -6.470 1.00 88.06 219 GLY A N 1
ATOM 1766 C CA . GLY A 1 219 ? 0.160 -8.773 -6.444 1.00 88.06 219 GLY A CA 1
ATOM 1767 C C . GLY A 1 219 ? 0.481 -9.398 -7.804 1.00 88.06 219 GLY A C 1
ATOM 1768 O O . GLY A 1 219 ? 0.252 -10.585 -7.991 1.00 88.06 219 GLY A O 1
ATOM 1769 N N . ARG A 1 220 ? 0.989 -8.610 -8.761 1.00 84.81 220 ARG A N 1
ATOM 1770 C CA . ARG A 1 220 ? 1.408 -9.084 -10.093 1.00 84.81 220 ARG A CA 1
ATOM 1771 C C . ARG A 1 220 ? 2.879 -9.498 -10.162 1.00 84.81 220 ARG A C 1
ATOM 1773 O O . ARG A 1 220 ? 3.301 -10.002 -11.194 1.00 84.81 220 ARG A O 1
ATOM 1780 N N . LEU A 1 221 ? 3.644 -9.259 -9.098 1.00 78.75 221 LEU A N 1
ATOM 1781 C CA . LEU A 1 221 ? 5.009 -9.755 -8.929 1.00 78.75 221 LEU A CA 1
ATOM 1782 C C . LEU A 1 221 ? 5.023 -10.714 -7.742 1.00 78.75 221 LEU A C 1
ATOM 1784 O O . LEU A 1 221 ? 4.644 -10.336 -6.631 1.00 78.75 221 LEU A O 1
ATOM 1788 N N . SER A 1 222 ? 5.452 -11.944 -7.989 1.00 53.72 222 SER A N 1
ATOM 1789 C CA . SER A 1 222 ? 5.587 -13.001 -6.990 1.00 53.72 222 SER A CA 1
ATOM 1790 C C . SER A 1 222 ? 7.056 -13.412 -6.934 1.00 53.72 222 SER A C 1
ATOM 1792 O O . SER A 1 222 ? 7.473 -14.296 -7.676 1.00 53.72 222 SER A O 1
ATOM 1794 N N . GLY A 1 223 ? 7.853 -12.733 -6.106 1.00 52.69 223 GLY A N 1
ATOM 1795 C CA . GLY A 1 223 ? 9.288 -13.029 -5.995 1.00 52.69 223 GLY A CA 1
ATOM 1796 C C . GLY A 1 223 ? 10.193 -11.882 -5.539 1.00 52.69 223 GLY A C 1
ATOM 1797 O O . GLY A 1 223 ? 11.400 -11.991 -5.718 1.00 52.69 223 GLY A O 1
ATOM 1798 N N . VAL A 1 224 ? 9.634 -10.799 -4.981 1.00 44.22 224 VAL A N 1
ATOM 1799 C CA . VAL A 1 224 ? 10.394 -9.719 -4.322 1.00 44.22 224 VAL A CA 1
ATOM 1800 C C . VAL A 1 224 ? 10.063 -9.705 -2.840 1.00 44.22 224 VAL A C 1
ATOM 1802 O O . VAL A 1 224 ? 8.845 -9.758 -2.530 1.00 44.22 224 VAL A O 1
#

Mean predicted aligned error: 15.67 Å